Protein AF-A0A7Y0QH80-F1 (afdb_monomer)

Nearest PDB structures (foldseek):
  6nbx-assembly1_G  TM=8.031E-01  e=2.050E-04  Thermosynechococcus vestitus BP-1
  8e9g-assembly1_J  TM=7.500E-01  e=3.309E-04  Mycolicibacterium smegmatis MC2 155
  8qby-assembly1_J  TM=7.256E-01  e=3.490E-04  Paracoccus denitrificans PD1222
  7zme-assembly1_6  TM=7.855E-01  e=1.632E-03  Thermochaetoides thermophila DSM 1495
  7r46-assembly1_J  TM=6.684E-01  e=6.755E-02  Bos taurus

Organism: Cellulomonas fimi (NCBI:txid1708)

Secondary structure (DSSP, 8-state):
---HHHHHHHHHHHHHHHHHHHHHHH-S-HHHHHHHHHHHHHHHHHHHHHTT-HHHHHHHHHHHHHHHHHHHHHHHHH-S-TT--S-----S-HHHHHHHHHHHHHHHHHHHHHS-PPPPPSPPPS-HHHHHHHHHHTTTHHHHHHHHHHHHHHHHHHHHHHS---TT----SSS--SS-----SS----

InterPro domains:
  IPR001457 NADH:ubiquinone/plastoquinone oxidoreductase, chain 6 [PF00499] (21-161)
  IPR042106 NADH-ubiquinone/plastoquinone oxidoreductase chain 6, subunit NuoJ [G3DSA:1.20.120.1200] (7-164)

Mean predicted aligned error: 9.74 Å

pLDDT: mean 85.48, std 14.03, range [39.88, 98.31]

Solvent-accessible surface area (backbone atoms only — not comparable to full-atom values): 11057 Å² total; per-residue (Å²): 129,81,50,75,68,49,53,52,48,41,52,53,28,48,51,49,19,50,53,23,48,51,41,37,79,72,44,73,17,61,56,60,18,52,54,24,41,46,51,14,50,45,23,49,20,50,38,28,47,74,70,71,36,52,65,61,15,52,49,46,39,51,51,50,50,52,52,50,53,53,49,52,54,49,36,65,76,71,44,96,60,37,76,31,90,62,94,75,88,86,74,79,59,63,66,59,53,51,51,52,52,52,51,52,53,50,52,53,50,52,48,66,75,68,54,85,75,77,76,90,78,82,75,84,66,96,50,63,62,57,54,49,51,51,37,45,72,52,86,36,32,67,59,52,51,51,50,51,52,49,54,51,51,49,52,50,52,53,51,56,71,71,42,91,75,54,99,75,64,40,18,60,97,85,57,77,46,95,56,64,69,76,94,68,92,81,77,83,86,131

Sequence (190 aa):
MLTDGAVVAVVVLGVVAVIAGIAVFVVDSMARATFALLASFLAVAGVFLVLDLTYLAVVTALMMTIEMAIMVVFMIMFMMNPAGLMPMTMVHNARGSAAVGAAVFAVITVAVWTVDWPPRAGTPPEDSTRQLGEAIMGSDMLVMIVIGVGLFATMVAGTVLATHRGRYDRFGADLDASRPDDPVRGGMPR

Radius of gyration: 24.58 Å; Cα contacts (8 Å, |Δi|>4): 110; chains: 1; bounding box: 59×50×68 Å

Foldseek 3Di:
DQDPVLVVLLVVLQVLLVVLCVVLVVDLAQLSSLVSNLSNQLSVLSNCVSVVVPVCSVCSNVVSVVVSVVVNVCCVVPPPCRGNPDDDPPDDCPVVVVVVVVVVVVVVVVCVVPDDDDPDDDDDDPDPPVVVVCCCVPVCVVVVVVVVVVVVVVVVVVVVVPDPDDPPQQCPPVVPHPHRDDDDDDDDDD

Structure (mmCIF, N/CA/C/O backbone):
data_AF-A0A7Y0QH80-F1
#
_entry.id   AF-A0A7Y0QH80-F1
#
loop_
_atom_site.group_PDB
_atom_site.id
_atom_site.type_symbol
_atom_site.label_atom_id
_atom_site.label_alt_id
_atom_site.label_comp_id
_atom_site.label_asym_id
_atom_site.label_entity_id
_atom_site.label_seq_id
_atom_site.pdbx_PDB_ins_code
_atom_site.Cartn_x
_atom_site.Cartn_y
_atom_site.Cartn_z
_atom_site.occupancy
_atom_site.B_iso_or_equiv
_atom_site.auth_seq_id
_atom_site.auth_comp_id
_atom_site.auth_asym_id
_atom_site.auth_atom_id
_atom_site.pdbx_PDB_model_num
ATOM 1 N N . MET A 1 1 ? -10.366 4.554 24.569 1.00 56.12 1 MET A N 1
ATOM 2 C CA . MET A 1 1 ? -11.023 5.512 23.654 1.00 56.12 1 MET A CA 1
ATOM 3 C C . MET A 1 1 ? -9.923 6.378 23.071 1.00 56.12 1 MET A C 1
ATOM 5 O O . MET A 1 1 ? -9.101 6.842 23.852 1.00 56.12 1 MET A O 1
ATOM 9 N N . LEU A 1 2 ? -9.830 6.503 21.743 1.00 73.25 2 LEU A N 1
ATOM 10 C CA . LEU A 1 2 ? -8.868 7.422 21.121 1.00 73.25 2 LEU A CA 1
ATOM 11 C C . LEU A 1 2 ? -9.206 8.843 21.584 1.00 73.25 2 LEU A C 1
ATOM 13 O O . LEU A 1 2 ? -10.380 9.204 21.620 1.00 73.25 2 LEU A O 1
ATOM 17 N N . THR A 1 3 ? -8.202 9.618 21.982 1.00 88.75 3 THR A N 1
ATOM 18 C CA . THR A 1 3 ? -8.399 11.040 22.286 1.00 88.75 3 THR A CA 1
ATOM 19 C C . THR A 1 3 ? -8.745 11.793 21.000 1.00 88.75 3 THR A C 1
ATOM 21 O O . THR A 1 3 ? -8.358 11.365 19.912 1.00 88.75 3 THR A O 1
ATOM 24 N N . ASP A 1 4 ? -9.424 12.937 21.099 1.00 87.06 4 ASP A N 1
ATOM 25 C CA . ASP A 1 4 ? -9.759 13.754 19.920 1.00 87.06 4 ASP A CA 1
ATOM 26 C C . ASP A 1 4 ? -8.507 14.093 19.090 1.00 87.06 4 ASP A C 1
ATOM 28 O O . ASP A 1 4 ? -8.520 14.035 17.861 1.00 87.06 4 ASP A O 1
ATOM 32 N N . GLY A 1 5 ? -7.376 14.333 19.765 1.00 89.62 5 GLY A N 1
ATOM 33 C CA . GLY A 1 5 ? -6.078 14.526 19.116 1.00 89.62 5 GLY A CA 1
ATOM 34 C C . GLY A 1 5 ? -5.577 13.296 18.351 1.00 89.62 5 GLY A C 1
ATOM 35 O O . GLY A 1 5 ? -5.025 13.442 17.263 1.00 89.62 5 GLY A O 1
ATOM 36 N N . ALA A 1 6 ? -5.806 12.087 18.868 1.00 91.38 6 ALA A N 1
ATOM 37 C CA . ALA A 1 6 ? -5.445 10.848 18.185 1.00 91.38 6 ALA A CA 1
ATOM 38 C C . ALA A 1 6 ? -6.304 10.620 16.931 1.00 91.38 6 ALA A C 1
ATOM 40 O O . ALA A 1 6 ? -5.780 10.226 15.893 1.00 91.38 6 ALA A O 1
ATOM 41 N N . VAL A 1 7 ? -7.602 10.938 16.985 1.00 93.81 7 VAL A N 1
ATOM 42 C CA . VAL A 1 7 ? -8.486 10.866 15.808 1.00 93.81 7 VAL A CA 1
ATOM 43 C C . VAL A 1 7 ? -8.012 11.827 14.719 1.00 93.81 7 VAL A C 1
ATOM 45 O O . VAL A 1 7 ? -7.858 11.422 13.567 1.00 93.81 7 VAL A O 1
ATOM 48 N N . VAL A 1 8 ? -7.713 13.077 15.081 1.00 95.12 8 VAL A N 1
ATOM 49 C CA . VAL A 1 8 ? -7.180 14.071 14.137 1.00 95.12 8 VAL A CA 1
ATOM 50 C C . VAL A 1 8 ? -5.856 13.599 13.536 1.00 95.12 8 VAL A C 1
ATOM 52 O O . VAL A 1 8 ? -5.682 13.680 12.321 1.00 95.12 8 VAL A O 1
ATOM 55 N N . ALA A 1 9 ? -4.948 13.050 14.348 1.00 95.00 9 ALA A N 1
ATOM 56 C CA . ALA A 1 9 ? -3.676 12.519 13.865 1.00 95.00 9 ALA A CA 1
ATOM 57 C C . ALA A 1 9 ? -3.871 11.385 12.845 1.00 95.00 9 ALA A C 1
ATOM 59 O O . ALA A 1 9 ? -3.248 11.417 11.785 1.00 95.00 9 ALA A O 1
ATOM 60 N N . VAL A 1 10 ? -4.766 10.425 13.113 1.00 96.25 10 VAL A N 1
ATOM 61 C CA . VAL A 1 10 ? -5.078 9.330 12.175 1.00 96.25 10 VAL A CA 1
ATOM 62 C C . VAL A 1 10 ? -5.640 9.870 10.865 1.00 96.25 10 VAL A C 1
ATOM 64 O O . VAL A 1 10 ? -5.207 9.439 9.799 1.00 96.25 10 VAL A O 1
ATOM 67 N N . VAL A 1 11 ? -6.570 10.826 10.920 1.00 96.12 11 VAL A N 1
ATOM 68 C CA . VAL A 1 11 ? -7.160 11.422 9.712 1.00 96.12 11 VAL A CA 1
ATOM 69 C C . VAL A 1 11 ? -6.096 12.146 8.891 1.00 96.12 11 VAL A C 1
ATOM 71 O O . VAL A 1 11 ? -6.000 11.923 7.687 1.00 96.12 11 VAL A O 1
ATOM 74 N N . VAL A 1 12 ? -5.263 12.975 9.526 1.00 97.75 12 VAL A N 1
ATOM 75 C CA . VAL A 1 12 ? -4.201 13.722 8.839 1.00 97.75 12 VAL A CA 1
ATOM 76 C C . VAL A 1 12 ? -3.184 12.772 8.212 1.00 97.75 12 VAL A C 1
ATOM 78 O O . VAL A 1 12 ? -2.891 12.895 7.025 1.00 97.75 12 VAL A O 1
ATOM 81 N N . LEU A 1 13 ? -2.679 11.798 8.971 1.00 97.88 13 LEU A N 1
ATOM 82 C CA . LEU A 1 13 ? -1.723 10.812 8.466 1.00 97.88 13 LEU A CA 1
ATOM 83 C C . LEU A 1 13 ? -2.333 9.952 7.354 1.00 97.88 13 LEU A C 1
ATOM 85 O O . LEU A 1 13 ? -1.671 9.699 6.353 1.00 97.88 13 LEU A O 1
ATOM 89 N N . GLY A 1 14 ? -3.603 9.565 7.477 1.00 97.44 14 GLY A N 1
ATOM 90 C CA . GLY A 1 14 ? -4.332 8.842 6.437 1.00 97.44 14 GLY A CA 1
ATOM 91 C C . GLY A 1 14 ? -4.459 9.648 5.144 1.00 97.44 14 GLY A C 1
ATOM 92 O O . GLY A 1 14 ? -4.171 9.135 4.065 1.00 97.44 14 GLY A O 1
ATOM 93 N N . VAL A 1 15 ? -4.811 10.933 5.238 1.00 98.00 15 VAL A N 1
ATOM 94 C CA . VAL A 1 15 ? -4.866 11.838 4.078 1.00 98.00 15 VAL A CA 1
ATOM 95 C C . VAL A 1 15 ? -3.486 11.986 3.436 1.00 98.00 15 VAL A C 1
ATOM 97 O O . VAL A 1 15 ? -3.372 11.878 2.215 1.00 98.00 15 VAL A O 1
ATOM 100 N N . VAL A 1 16 ? -2.429 12.166 4.233 1.00 98.31 16 VAL A N 1
ATOM 101 C CA . VAL A 1 16 ? -1.045 12.219 3.734 1.00 98.31 16 VAL A CA 1
ATOM 102 C C . VAL A 1 16 ? -0.676 10.921 3.017 1.00 98.31 16 VAL A C 1
ATOM 104 O O . VAL A 1 16 ? -0.143 10.979 1.909 1.00 98.31 16 VAL A O 1
ATOM 107 N N . ALA A 1 17 ? -1.004 9.762 3.593 1.00 98.06 17 ALA A N 1
ATOM 108 C CA . ALA A 1 17 ? -0.723 8.462 2.995 1.00 98.06 17 ALA A CA 1
ATOM 109 C C . ALA A 1 17 ? -1.399 8.301 1.626 1.00 98.06 17 ALA A C 1
ATOM 111 O O . ALA A 1 17 ? -0.753 7.861 0.672 1.00 98.06 17 ALA A O 1
ATOM 112 N N . VAL A 1 18 ? -2.668 8.704 1.510 1.00 97.19 18 VAL A N 1
ATOM 113 C CA . VAL A 1 18 ? -3.433 8.651 0.255 1.00 97.19 18 VAL A CA 1
ATOM 114 C C . VAL A 1 18 ? -2.861 9.609 -0.786 1.00 97.19 18 VAL A C 1
ATOM 116 O O . VAL A 1 18 ? -2.631 9.197 -1.920 1.00 97.19 18 VAL A O 1
ATOM 119 N N . ILE A 1 19 ? -2.586 10.866 -0.423 1.00 97.69 19 ILE A N 1
ATOM 120 C CA . ILE A 1 19 ? -2.015 11.856 -1.352 1.00 97.69 19 ILE A CA 1
ATOM 121 C C . ILE A 1 19 ? -0.653 11.383 -1.868 1.00 97.69 19 ILE A C 1
ATOM 123 O O . ILE A 1 19 ? -0.396 11.428 -3.071 1.00 97.69 19 ILE A O 1
ATOM 127 N N . ALA A 1 20 ? 0.202 10.891 -0.972 1.00 96.94 20 ALA A N 1
ATOM 128 C CA . ALA A 1 20 ? 1.515 10.371 -1.324 1.00 96.94 20 ALA A CA 1
ATOM 129 C C . ALA A 1 20 ? 1.411 9.123 -2.221 1.00 96.94 20 ALA A C 1
ATOM 131 O O . ALA A 1 20 ? 2.143 9.013 -3.201 1.00 96.94 20 ALA A O 1
ATOM 132 N N . GLY A 1 21 ? 0.446 8.234 -1.960 1.00 95.19 21 GLY A N 1
ATOM 133 C CA . GLY A 1 21 ? 0.147 7.085 -2.819 1.00 95.19 21 GLY A CA 1
ATOM 134 C C . GLY A 1 21 ? -0.352 7.485 -4.212 1.00 95.19 21 GLY A C 1
ATOM 135 O O . GLY A 1 21 ? 0.090 6.921 -5.208 1.00 95.19 21 GLY A O 1
ATOM 136 N N . ILE A 1 22 ? -1.214 8.502 -4.313 1.00 94.75 22 ILE A N 1
ATOM 137 C CA . ILE A 1 22 ? -1.669 9.048 -5.603 1.00 94.75 22 ILE A CA 1
ATOM 138 C C . ILE A 1 22 ? -0.492 9.656 -6.374 1.00 94.75 22 ILE A C 1
ATOM 140 O O . ILE A 1 22 ? -0.385 9.457 -7.584 1.00 94.75 22 ILE A O 1
ATOM 144 N N . ALA A 1 23 ? 0.417 10.356 -5.690 1.00 93.69 23 ALA A N 1
ATOM 145 C CA . ALA A 1 23 ? 1.574 10.985 -6.321 1.00 93.69 23 ALA A CA 1
ATOM 146 C C . ALA A 1 23 ? 2.475 9.979 -7.064 1.00 93.69 23 ALA A C 1
ATOM 148 O O . ALA A 1 23 ? 3.049 10.338 -8.091 1.00 93.69 23 ALA A O 1
ATOM 149 N N . VAL A 1 24 ? 2.533 8.713 -6.630 1.00 91.75 24 VAL A N 1
ATOM 150 C CA . VAL A 1 24 ? 3.254 7.630 -7.332 1.00 91.75 24 V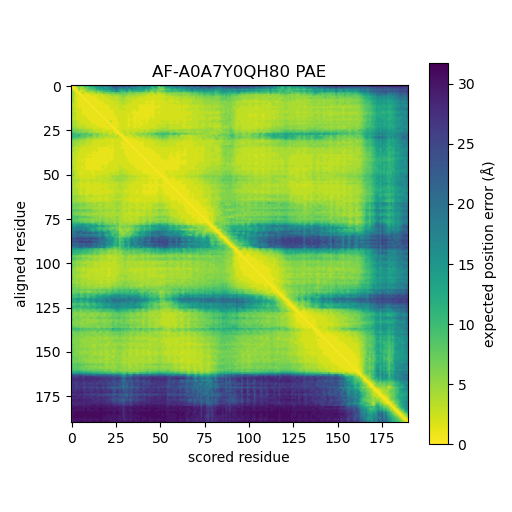AL A CA 1
ATOM 151 C C . VAL A 1 24 ? 2.785 7.476 -8.784 1.00 91.75 24 VAL A C 1
ATOM 153 O O . VAL A 1 24 ? 3.600 7.220 -9.664 1.00 91.75 24 VAL A O 1
ATOM 156 N N . PHE A 1 25 ? 1.491 7.671 -9.052 1.00 88.62 25 PHE A N 1
ATOM 157 C CA . PHE A 1 25 ? 0.907 7.531 -10.391 1.00 88.62 25 PHE A CA 1
ATOM 158 C C . PHE A 1 25 ? 0.980 8.805 -11.237 1.00 88.62 25 PHE A C 1
ATOM 160 O O . PHE A 1 25 ? 0.760 8.750 -12.444 1.00 88.62 25 PHE A O 1
ATOM 167 N N . VAL A 1 26 ? 1.238 9.952 -10.609 1.00 88.12 26 VAL A N 1
ATOM 168 C CA . VAL A 1 26 ? 1.259 11.261 -11.278 1.00 88.12 26 VAL A CA 1
ATOM 169 C C . VAL A 1 26 ? 2.679 11.660 -11.670 1.00 88.12 26 VAL A C 1
ATOM 171 O O . VAL A 1 26 ? 2.872 12.416 -12.617 1.00 88.12 26 VAL A O 1
ATOM 174 N N . VAL A 1 27 ? 3.685 11.194 -10.931 1.00 87.12 27 VAL A N 1
ATOM 175 C CA . VAL A 1 27 ? 5.056 11.664 -11.102 1.00 87.12 27 VAL A CA 1
ATOM 176 C C . VAL A 1 27 ? 5.814 10.853 -12.154 1.00 87.12 27 VAL A C 1
ATOM 178 O O . VAL A 1 27 ? 6.034 9.660 -11.997 1.00 87.12 27 VAL A O 1
ATOM 181 N N . ASP A 1 28 ? 6.358 11.543 -13.159 1.00 80.75 28 ASP A N 1
ATOM 182 C CA . ASP A 1 28 ? 7.104 10.930 -14.275 1.00 80.75 28 ASP A CA 1
ATOM 183 C C . ASP A 1 28 ? 8.505 10.385 -13.916 1.00 80.75 28 ASP A C 1
ATOM 185 O O . ASP A 1 28 ? 9.211 9.845 -14.765 1.00 80.75 28 ASP A O 1
ATOM 189 N N . SER A 1 29 ? 8.957 10.544 -12.668 1.00 83.69 29 SER A N 1
ATOM 190 C CA . SER A 1 29 ? 10.264 10.043 -12.215 1.00 83.69 29 SER A CA 1
ATOM 191 C C . SER A 1 29 ? 10.080 8.874 -11.269 1.00 83.69 29 SER A C 1
ATOM 193 O O . SER A 1 29 ? 9.476 9.036 -10.209 1.00 83.69 29 SER A O 1
ATOM 195 N N . MET A 1 30 ? 10.720 7.752 -11.598 1.00 84.38 30 MET A N 1
ATOM 196 C CA . MET A 1 30 ? 10.775 6.579 -10.725 1.00 84.38 30 MET A CA 1
ATOM 197 C C . MET A 1 30 ? 11.345 6.933 -9.348 1.00 84.38 30 MET A C 1
ATOM 199 O O . MET A 1 30 ? 10.788 6.519 -8.343 1.00 84.38 30 MET A O 1
ATOM 203 N N . ALA A 1 31 ? 12.369 7.792 -9.275 1.00 84.25 31 ALA A N 1
ATOM 204 C CA . ALA A 1 31 ? 12.940 8.223 -7.998 1.00 84.25 31 ALA A CA 1
ATOM 205 C C . ALA A 1 31 ? 11.925 8.942 -7.107 1.00 84.25 31 ALA A C 1
ATOM 207 O O . ALA A 1 31 ? 11.757 8.616 -5.933 1.00 84.25 31 ALA A O 1
ATOM 208 N N . ARG A 1 32 ? 11.231 9.930 -7.676 1.00 88.44 32 ARG A N 1
ATOM 209 C CA . ARG A 1 32 ? 10.220 10.698 -6.946 1.00 88.44 32 ARG A CA 1
ATOM 210 C C . ARG A 1 32 ? 9.016 9.826 -6.584 1.00 88.44 32 ARG A C 1
ATOM 212 O O . ARG A 1 32 ? 8.480 9.995 -5.496 1.00 88.44 32 ARG A O 1
ATOM 219 N N . ALA A 1 33 ? 8.635 8.885 -7.447 1.00 89.81 33 ALA A N 1
ATOM 220 C CA . ALA A 1 33 ? 7.594 7.904 -7.160 1.00 89.81 33 ALA A CA 1
ATOM 221 C C . ALA A 1 33 ? 7.979 7.015 -5.963 1.00 89.81 33 ALA A C 1
ATOM 223 O O . ALA A 1 33 ? 7.178 6.850 -5.047 1.00 89.81 33 ALA A O 1
ATOM 224 N N . THR A 1 34 ? 9.226 6.540 -5.899 1.00 89.81 34 THR A N 1
ATOM 225 C CA . THR A 1 34 ? 9.752 5.773 -4.758 1.00 89.81 34 THR A CA 1
ATOM 226 C C . THR A 1 34 ? 9.705 6.574 -3.454 1.00 89.81 34 THR A C 1
ATOM 228 O O . THR A 1 34 ? 9.230 6.068 -2.440 1.00 89.81 34 THR A O 1
ATOM 231 N N . PHE A 1 35 ? 10.130 7.843 -3.460 1.00 91.19 35 PHE A N 1
ATOM 232 C CA . PHE A 1 35 ? 10.058 8.691 -2.261 1.00 91.19 35 PHE A CA 1
ATOM 233 C C . PHE A 1 35 ? 8.623 9.045 -1.854 1.00 91.19 35 PHE A C 1
ATOM 235 O O . PHE A 1 35 ? 8.329 9.105 -0.661 1.00 91.19 35 PHE A O 1
ATOM 242 N N . ALA A 1 36 ? 7.720 9.245 -2.818 1.00 94.75 36 ALA A N 1
ATOM 243 C CA . ALA A 1 36 ? 6.299 9.436 -2.541 1.00 94.75 36 ALA A CA 1
ATOM 244 C C . ALA A 1 36 ? 5.695 8.183 -1.890 1.00 94.75 36 ALA A C 1
ATOM 246 O O . ALA A 1 36 ? 4.986 8.281 -0.890 1.00 94.75 36 ALA A O 1
ATOM 247 N N . LEU A 1 37 ? 6.043 6.997 -2.388 1.00 94.75 37 LEU A N 1
ATOM 248 C CA . LEU A 1 37 ? 5.605 5.738 -1.795 1.00 94.75 37 LEU A CA 1
ATOM 249 C C . LEU A 1 37 ? 6.186 5.530 -0.386 1.00 94.75 37 LEU A C 1
ATOM 251 O O . LEU A 1 37 ? 5.454 5.149 0.525 1.00 94.75 37 LEU A O 1
ATOM 255 N N . LEU A 1 38 ? 7.463 5.864 -0.167 1.00 95.88 38 LEU A N 1
ATOM 256 C CA . LEU A 1 38 ? 8.074 5.845 1.165 1.00 95.88 38 LEU A CA 1
ATOM 257 C C . LEU A 1 38 ? 7.338 6.777 2.137 1.00 95.88 38 LEU A C 1
ATOM 259 O O . LEU A 1 38 ? 7.042 6.378 3.260 1.00 95.88 38 LEU A O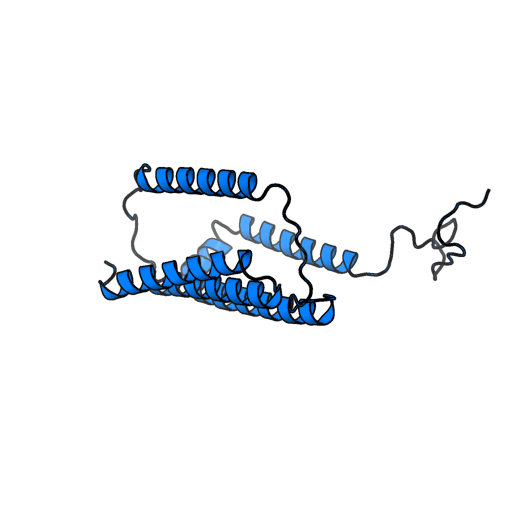 1
ATOM 263 N N . ALA A 1 39 ? 6.998 7.996 1.709 1.00 96.94 39 ALA A N 1
ATOM 264 C CA . ALA A 1 39 ? 6.218 8.925 2.523 1.00 96.94 39 ALA A CA 1
ATOM 265 C C . ALA A 1 39 ? 4.835 8.352 2.876 1.00 96.94 39 ALA A C 1
ATOM 267 O O . ALA A 1 39 ? 4.388 8.502 4.013 1.00 96.94 39 ALA A O 1
ATOM 268 N N . SER A 1 40 ? 4.189 7.644 1.941 1.00 97.56 40 SER A N 1
ATOM 269 C CA . SER A 1 40 ? 2.929 6.940 2.198 1.00 97.56 40 SER A CA 1
ATOM 270 C C . SER A 1 40 ? 3.090 5.867 3.279 1.00 97.56 40 SER A C 1
ATOM 272 O O . SER A 1 40 ? 2.350 5.869 4.264 1.00 97.56 40 SER A O 1
ATOM 274 N N . PHE A 1 41 ? 4.109 5.010 3.171 1.00 97.12 41 PHE A N 1
ATOM 275 C CA . PHE A 1 41 ? 4.367 3.972 4.171 1.00 97.12 41 PHE A CA 1
ATOM 276 C C . PHE A 1 41 ? 4.759 4.527 5.540 1.00 97.12 41 PHE A C 1
ATOM 278 O O . PHE A 1 41 ? 4.314 3.996 6.555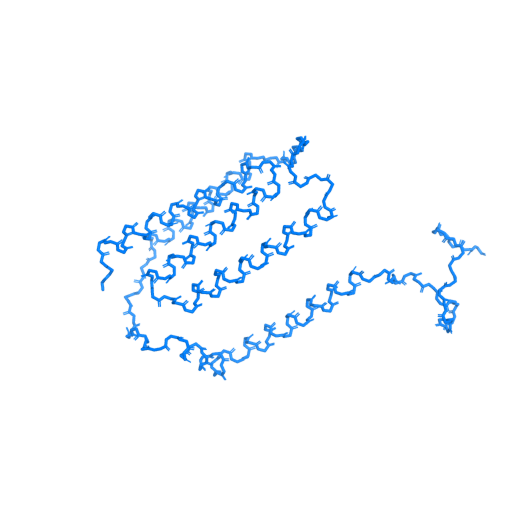 1.00 97.12 41 PHE A O 1
ATOM 285 N N . LEU A 1 42 ? 5.531 5.615 5.598 1.00 98.00 42 LEU A N 1
ATOM 286 C CA . LEU A 1 42 ? 5.856 6.274 6.865 1.00 98.00 42 LEU A CA 1
ATOM 287 C C . LEU A 1 42 ? 4.625 6.915 7.513 1.00 98.00 42 LEU A C 1
ATOM 289 O O . LEU A 1 42 ? 4.477 6.849 8.732 1.00 98.00 42 LEU A O 1
ATOM 293 N N . ALA A 1 43 ? 3.709 7.477 6.722 1.00 98.06 43 ALA A N 1
ATOM 294 C CA . ALA A 1 43 ? 2.440 7.975 7.240 1.00 98.06 43 ALA A CA 1
ATOM 295 C C . ALA A 1 43 ? 1.579 6.834 7.816 1.00 98.06 43 ALA A C 1
ATOM 297 O O . ALA A 1 43 ? 1.039 6.973 8.913 1.00 98.06 43 ALA A O 1
ATOM 298 N N . VAL A 1 44 ? 1.525 5.676 7.145 1.00 98.00 44 VAL A N 1
ATOM 299 C CA . VAL A 1 44 ? 0.857 4.463 7.658 1.00 98.00 44 VAL A CA 1
ATOM 300 C C . VAL A 1 44 ? 1.529 3.940 8.933 1.00 98.00 44 VAL A C 1
ATOM 302 O O . VAL A 1 44 ? 0.837 3.608 9.893 1.00 98.00 44 VAL A O 1
ATOM 305 N N . ALA A 1 45 ? 2.862 3.928 9.002 1.00 97.69 45 ALA A N 1
ATOM 306 C CA . ALA A 1 45 ? 3.583 3.582 10.227 1.00 97.69 45 ALA A CA 1
ATOM 307 C C . ALA A 1 45 ? 3.238 4.543 11.381 1.00 97.69 45 ALA A C 1
ATOM 309 O O . ALA A 1 45 ? 3.058 4.110 12.518 1.00 97.69 45 ALA A O 1
ATOM 310 N N . GLY A 1 46 ? 3.060 5.835 11.088 1.00 97.25 46 GLY A N 1
ATOM 311 C CA . GLY A 1 46 ? 2.537 6.810 12.045 1.00 97.25 46 GLY A CA 1
ATOM 312 C C . GLY A 1 46 ? 1.126 6.464 12.531 1.00 97.25 46 GLY A C 1
ATOM 313 O O . GLY A 1 46 ? 0.866 6.526 13.730 1.00 97.25 46 GLY A O 1
ATOM 314 N N . VAL A 1 47 ? 0.228 6.036 11.636 1.00 97.00 47 VAL A N 1
ATOM 315 C CA . VAL A 1 47 ? -1.113 5.554 12.019 1.00 97.00 47 VAL A CA 1
ATOM 316 C C . VAL A 1 47 ? -1.005 4.355 12.963 1.00 97.00 47 VAL A C 1
ATOM 318 O O . VAL A 1 47 ? -1.700 4.321 13.975 1.00 97.00 47 VAL A O 1
ATOM 321 N N . PHE A 1 48 ? -0.102 3.407 12.698 1.00 95.00 48 PHE A N 1
ATOM 322 C CA . PHE A 1 48 ? 0.135 2.270 13.593 1.00 95.00 48 PHE A CA 1
ATOM 323 C C . PHE A 1 48 ? 0.596 2.697 14.991 1.00 95.00 48 PHE A C 1
ATOM 325 O O . PHE A 1 48 ? 0.116 2.124 15.965 1.00 95.00 48 PHE A O 1
ATOM 332 N N . LEU A 1 49 ? 1.440 3.728 15.121 1.00 93.69 49 LEU A N 1
ATOM 333 C CA . LEU A 1 49 ? 1.809 4.271 16.438 1.00 93.69 49 LEU A CA 1
ATOM 334 C C . LEU A 1 49 ? 0.600 4.838 17.183 1.00 93.69 49 LEU A C 1
ATOM 336 O O . LEU A 1 49 ? 0.437 4.579 18.371 1.00 93.69 49 LEU A O 1
ATOM 340 N N . VAL A 1 50 ? -0.271 5.580 16.494 1.00 94.25 50 VAL A N 1
ATOM 341 C CA . VAL A 1 50 ? -1.480 6.145 17.119 1.00 94.25 50 VAL A CA 1
ATOM 342 C C . VAL A 1 50 ? -2.460 5.045 17.550 1.00 94.25 50 VAL A C 1
ATOM 344 O O . VAL A 1 50 ? -3.198 5.218 18.519 1.00 94.25 50 VAL A O 1
ATOM 347 N N . LEU A 1 51 ? -2.447 3.901 16.862 1.00 91.00 51 LEU A N 1
ATOM 348 C CA . LEU A 1 51 ? -3.240 2.715 17.195 1.00 91.00 51 LEU A CA 1
ATOM 349 C C . LEU A 1 51 ? -2.570 1.780 18.220 1.00 91.00 51 LEU A C 1
ATOM 351 O O . LEU A 1 51 ? -3.093 0.692 18.458 1.00 91.00 51 LEU A O 1
ATOM 355 N N . ASP A 1 52 ? -1.455 2.196 18.829 1.00 89.06 52 ASP A N 1
ATOM 356 C CA . ASP A 1 52 ? -0.691 1.430 19.827 1.00 89.06 52 ASP A CA 1
ATOM 357 C C . ASP A 1 52 ? -0.082 0.118 19.282 1.00 89.06 52 ASP A C 1
ATOM 359 O O . ASP A 1 52 ? 0.186 -0.849 19.995 1.00 89.06 52 ASP A O 1
ATOM 363 N N . LEU A 1 53 ? 0.172 0.077 17.971 1.00 90.75 53 LEU A N 1
ATOM 364 C CA . LEU A 1 53 ? 0.807 -1.037 17.263 1.00 90.75 53 LEU A CA 1
ATOM 365 C C . LEU A 1 53 ? 2.313 -0.782 17.099 1.00 90.75 53 LEU A C 1
ATOM 367 O O . LEU A 1 53 ? 2.849 -0.819 15.991 1.00 90.75 53 LEU A O 1
ATOM 371 N N . THR A 1 54 ? 3.005 -0.510 18.208 1.00 90.31 54 THR A N 1
ATOM 372 C CA . THR A 1 54 ? 4.393 -0.010 18.221 1.00 90.31 54 THR A CA 1
ATOM 373 C C . THR A 1 54 ? 5.376 -0.899 17.462 1.00 90.31 54 THR A C 1
ATOM 375 O O . THR A 1 54 ? 6.140 -0.401 16.636 1.00 90.31 54 THR A O 1
ATOM 378 N N . TYR A 1 55 ? 5.337 -2.218 17.677 1.00 90.38 55 TYR A N 1
ATOM 379 C CA . TYR A 1 55 ? 6.212 -3.145 16.953 1.00 90.38 55 TYR A CA 1
ATOM 380 C C . TYR A 1 55 ? 5.985 -3.064 15.437 1.00 90.38 55 TYR A C 1
ATOM 382 O O . TYR A 1 55 ? 6.934 -2.899 14.670 1.00 90.38 55 TYR A O 1
ATOM 390 N N . LEU A 1 56 ? 4.719 -3.117 15.008 1.00 91.94 56 LEU A N 1
ATOM 391 C CA . LEU A 1 56 ? 4.357 -3.074 13.595 1.00 91.94 56 LEU A CA 1
ATOM 392 C C . LEU A 1 56 ? 4.746 -1.736 12.963 1.00 91.94 56 LEU A C 1
ATOM 394 O O . LEU A 1 56 ? 5.256 -1.717 11.847 1.00 91.94 56 LEU A O 1
ATOM 398 N N . ALA A 1 57 ? 4.560 -0.629 13.681 1.00 94.88 57 ALA A N 1
ATOM 399 C CA . ALA A 1 57 ? 4.975 0.691 13.234 1.00 94.88 57 ALA A CA 1
ATOM 400 C C . ALA A 1 57 ? 6.486 0.768 12.989 1.00 94.88 57 ALA A C 1
ATOM 402 O O . ALA A 1 57 ? 6.913 1.194 11.917 1.00 94.88 57 ALA A O 1
ATOM 403 N N . VAL A 1 58 ? 7.292 0.325 13.960 1.00 94.94 58 VAL A N 1
ATOM 404 C CA . VAL A 1 58 ? 8.758 0.363 13.867 1.00 94.94 58 VAL A CA 1
ATOM 405 C C . VAL A 1 58 ? 9.250 -0.536 12.742 1.00 94.94 58 VAL A C 1
ATOM 407 O O . VAL A 1 58 ? 10.048 -0.092 11.922 1.00 94.94 58 VAL A O 1
ATOM 410 N N . VAL A 1 59 ? 8.753 -1.773 12.660 1.00 94.19 59 VAL A N 1
ATOM 411 C CA . VAL A 1 59 ? 9.141 -2.714 11.602 1.00 94.19 59 VAL A CA 1
ATOM 412 C C . VAL A 1 59 ? 8.740 -2.188 10.228 1.00 94.19 59 VAL A C 1
ATOM 414 O O . VAL A 1 59 ? 9.566 -2.204 9.320 1.00 94.19 59 VAL A O 1
ATOM 417 N N . THR A 1 60 ? 7.525 -1.652 10.081 1.00 95.44 60 THR A N 1
ATOM 418 C CA . THR A 1 60 ? 7.064 -1.053 8.819 1.00 95.44 60 THR A CA 1
ATOM 419 C C . THR A 1 60 ? 7.955 0.118 8.421 1.00 95.44 60 THR A C 1
ATOM 421 O O . THR A 1 60 ? 8.448 0.155 7.299 1.00 95.44 60 THR A O 1
ATOM 424 N N . ALA A 1 61 ? 8.226 1.054 9.334 1.00 96.94 61 ALA A N 1
ATOM 425 C CA . ALA A 1 61 ? 9.076 2.202 9.040 1.00 96.94 61 ALA A CA 1
ATOM 426 C C . ALA A 1 61 ? 10.506 1.775 8.679 1.00 96.94 61 ALA A C 1
ATOM 428 O O . ALA A 1 61 ? 11.059 2.254 7.690 1.00 96.94 61 ALA A O 1
ATOM 429 N N . LEU A 1 62 ? 11.097 0.858 9.448 1.00 96.38 62 LEU A N 1
ATOM 430 C CA . LEU A 1 62 ? 12.472 0.406 9.259 1.00 96.38 62 LEU A CA 1
ATOM 431 C C . LEU A 1 62 ? 12.635 -0.382 7.957 1.00 96.38 62 LEU A C 1
ATOM 433 O O . LEU A 1 62 ? 13.497 -0.037 7.149 1.00 96.38 62 LEU A O 1
ATOM 437 N N . MET A 1 63 ? 11.802 -1.401 7.729 1.00 95.44 63 MET A N 1
ATOM 438 C CA . MET A 1 63 ? 11.892 -2.244 6.535 1.00 95.44 63 MET A CA 1
ATOM 439 C C . MET A 1 63 ? 11.627 -1.435 5.268 1.00 95.44 63 MET A C 1
ATOM 441 O O . MET A 1 63 ? 12.455 -1.467 4.363 1.00 95.44 63 MET A O 1
ATOM 445 N N . MET A 1 64 ? 10.551 -0.642 5.236 1.00 95.06 64 MET A N 1
ATOM 446 C CA . MET A 1 64 ? 10.207 0.156 4.055 1.00 95.06 64 MET A CA 1
ATOM 447 C C . MET A 1 64 ? 11.270 1.219 3.767 1.00 95.06 64 MET A C 1
ATOM 449 O O . MET A 1 64 ? 11.612 1.448 2.611 1.00 95.06 64 MET A O 1
ATOM 453 N N . THR A 1 65 ? 11.852 1.847 4.795 1.00 95.50 65 THR A N 1
ATOM 454 C CA . THR A 1 65 ? 12.928 2.829 4.583 1.00 95.50 65 THR A CA 1
ATOM 455 C C . THR A 1 65 ? 14.175 2.174 3.999 1.00 95.50 65 THR A C 1
ATOM 457 O O . THR A 1 65 ? 14.739 2.695 3.038 1.00 95.50 65 THR A O 1
ATOM 460 N N . ILE A 1 66 ? 14.604 1.034 4.549 1.00 94.50 66 ILE A N 1
ATOM 461 C CA . ILE A 1 66 ? 15.802 0.329 4.076 1.00 94.50 66 ILE A CA 1
ATOM 462 C C . ILE A 1 66 ? 15.583 -0.223 2.665 1.00 94.50 66 ILE A C 1
ATOM 464 O O . ILE A 1 66 ? 16.437 -0.026 1.803 1.00 94.50 66 ILE A O 1
ATOM 468 N N . GLU A 1 67 ? 14.443 -0.865 2.408 1.00 92.00 67 GLU A N 1
ATOM 469 C CA . GLU A 1 67 ? 14.093 -1.404 1.091 1.00 92.00 67 GLU A CA 1
ATOM 470 C C . GLU A 1 67 ? 14.108 -0.303 0.029 1.00 92.00 67 GLU A C 1
ATOM 472 O O . GLU A 1 67 ? 14.798 -0.419 -0.985 1.00 92.00 67 GLU A O 1
ATOM 477 N N . MET A 1 68 ? 13.423 0.811 0.294 1.00 92.50 68 MET A N 1
ATOM 478 C CA . MET A 1 68 ? 13.372 1.934 -0.636 1.00 92.50 68 MET A CA 1
ATOM 479 C C . MET A 1 68 ? 14.746 2.576 -0.832 1.00 92.50 68 MET A C 1
ATOM 481 O O . MET A 1 68 ? 15.095 2.918 -1.961 1.00 92.50 68 MET A O 1
ATOM 485 N N . ALA A 1 69 ? 15.557 2.709 0.222 1.00 88.31 69 ALA A N 1
ATOM 486 C CA . ALA A 1 69 ? 16.916 3.236 0.108 1.00 88.31 69 ALA A CA 1
ATOM 487 C C . ALA A 1 69 ? 17.786 2.359 -0.803 1.00 88.31 69 ALA A C 1
ATOM 489 O O . ALA A 1 69 ? 18.461 2.873 -1.697 1.00 88.31 69 ALA A O 1
ATOM 490 N N . ILE A 1 70 ? 17.723 1.036 -0.626 1.00 90.62 70 ILE A N 1
ATOM 491 C CA . ILE A 1 70 ? 18.426 0.070 -1.477 1.00 90.62 70 ILE A CA 1
ATOM 492 C C . ILE A 1 70 ? 17.931 0.183 -2.925 1.00 90.62 70 ILE A C 1
ATOM 494 O O . ILE A 1 70 ? 18.742 0.292 -3.848 1.00 90.62 70 ILE A O 1
ATOM 498 N N . MET A 1 71 ? 16.614 0.231 -3.136 1.00 88.06 71 MET A N 1
ATOM 499 C CA . MET A 1 71 ? 16.025 0.371 -4.469 1.00 88.06 71 MET A CA 1
ATOM 500 C C . MET A 1 71 ? 16.442 1.668 -5.163 1.00 88.06 71 MET A C 1
ATOM 502 O O . MET A 1 71 ? 16.745 1.638 -6.352 1.00 88.06 71 MET A O 1
ATOM 506 N N . VAL A 1 72 ? 16.529 2.793 -4.447 1.00 85.50 72 VAL A N 1
ATOM 507 C CA . VAL A 1 72 ? 17.018 4.065 -5.005 1.00 85.50 72 VAL A CA 1
ATOM 508 C C . VAL A 1 72 ? 18.467 3.941 -5.478 1.00 85.50 72 VAL A C 1
ATOM 510 O O . VAL A 1 72 ? 18.782 4.408 -6.572 1.00 85.50 72 VAL A O 1
ATOM 513 N N . VAL A 1 73 ? 19.340 3.285 -4.707 1.00 88.12 73 VAL A N 1
ATOM 514 C CA . VAL A 1 73 ? 20.740 3.060 -5.110 1.00 88.12 73 VAL A CA 1
ATOM 515 C C . VAL A 1 73 ? 20.805 2.238 -6.398 1.00 88.12 73 VAL A C 1
ATOM 517 O O . VAL A 1 73 ? 21.468 2.642 -7.354 1.00 88.12 73 VAL A O 1
ATOM 520 N N . PHE A 1 74 ? 20.073 1.123 -6.465 1.00 86.50 74 PHE A N 1
ATOM 521 C CA . PHE A 1 74 ? 20.031 0.283 -7.665 1.00 86.50 74 PHE A CA 1
ATOM 522 C C . PHE A 1 74 ? 19.419 0.995 -8.868 1.00 86.50 74 PHE A C 1
ATOM 524 O O . PHE A 1 74 ? 19.907 0.856 -9.985 1.00 86.50 74 PHE A O 1
ATOM 531 N N . MET A 1 75 ? 18.380 1.790 -8.646 1.00 86.81 75 MET A N 1
ATOM 532 C CA . MET A 1 75 ? 17.734 2.591 -9.674 1.00 86.81 75 MET A CA 1
ATOM 533 C C . MET A 1 75 ? 18.707 3.621 -10.262 1.00 86.81 75 MET A C 1
ATOM 535 O O . MET A 1 75 ? 18.785 3.746 -11.479 1.00 86.81 75 MET A O 1
ATOM 539 N N . ILE A 1 76 ? 19.498 4.311 -9.433 1.00 83.56 76 ILE A N 1
ATOM 540 C CA . ILE A 1 76 ? 20.540 5.239 -9.906 1.00 83.56 76 ILE A CA 1
ATOM 541 C C . ILE A 1 76 ? 21.640 4.491 -10.671 1.00 83.56 76 ILE A C 1
ATOM 543 O O . ILE A 1 76 ? 22.115 4.988 -11.688 1.00 83.56 76 ILE A O 1
ATOM 547 N N . MET A 1 77 ? 22.040 3.307 -10.200 1.00 86.56 77 MET A N 1
ATOM 548 C CA . MET A 1 77 ? 23.122 2.529 -10.810 1.00 86.56 77 MET A CA 1
ATOM 549 C C . MET A 1 77 ? 22.728 1.877 -12.146 1.00 86.56 77 MET A C 1
ATOM 551 O O . MET A 1 77 ? 23.554 1.819 -13.053 1.00 86.56 77 MET A O 1
ATOM 555 N N . PHE A 1 78 ? 21.498 1.370 -12.274 1.00 83.31 78 PHE A N 1
ATOM 556 C CA . PHE A 1 78 ? 21.099 0.509 -13.395 1.00 83.31 78 PHE A CA 1
ATOM 557 C 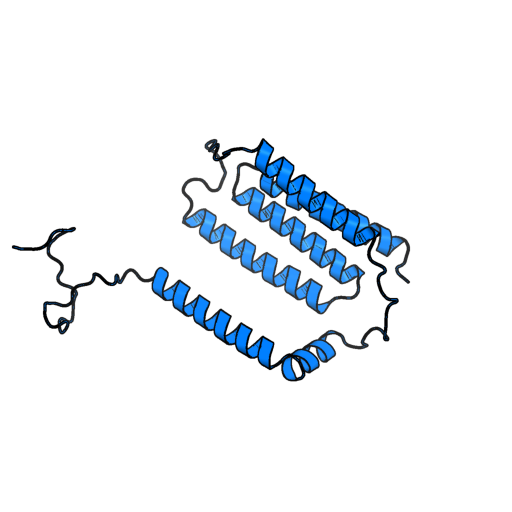C . PHE A 1 78 ? 20.015 1.081 -14.315 1.00 83.31 78 PHE A C 1
ATOM 559 O O . PHE A 1 78 ? 19.853 0.570 -15.423 1.00 83.31 78 PHE A O 1
ATOM 566 N N . MET A 1 79 ? 19.261 2.116 -13.924 1.00 83.50 79 MET A N 1
ATOM 567 C CA . MET A 1 79 ? 18.272 2.706 -14.832 1.00 83.50 79 MET A CA 1
ATOM 568 C C . MET A 1 79 ? 18.891 3.767 -15.737 1.00 83.50 79 MET A C 1
ATOM 570 O O . MET A 1 79 ? 19.584 4.672 -15.289 1.00 83.50 79 MET A O 1
ATOM 574 N N . MET A 1 80 ? 18.538 3.710 -17.023 1.00 80.12 80 MET A N 1
ATOM 575 C CA . MET A 1 80 ? 18.984 4.673 -18.038 1.00 80.12 80 MET A CA 1
ATOM 576 C C . MET A 1 80 ? 18.445 6.099 -17.798 1.00 80.12 80 MET A C 1
ATOM 578 O O . MET A 1 80 ? 19.055 7.072 -18.228 1.00 80.12 80 MET A O 1
ATOM 582 N N . ASN A 1 81 ? 17.286 6.237 -17.138 1.00 78.75 81 ASN A N 1
ATOM 583 C CA . ASN A 1 81 ? 16.651 7.531 -16.864 1.00 78.75 81 ASN A CA 1
ATOM 584 C C . ASN A 1 81 ? 15.841 7.524 -15.547 1.00 78.75 81 ASN A C 1
ATOM 586 O O . ASN A 1 81 ? 14.608 7.532 -15.572 1.00 78.75 81 ASN A O 1
ATOM 590 N N . PRO A 1 82 ? 16.503 7.511 -14.378 1.00 76.06 82 PRO A N 1
ATOM 591 C CA . PRO A 1 82 ? 15.821 7.461 -13.080 1.00 76.06 82 PRO A CA 1
ATOM 592 C C . PRO A 1 82 ? 15.056 8.761 -12.758 1.00 76.06 82 PRO A C 1
ATOM 594 O O . PRO A 1 82 ? 14.058 8.758 -12.029 1.00 76.06 82 PRO A O 1
ATOM 597 N N . ALA A 1 83 ? 15.504 9.883 -13.329 1.00 72.31 83 ALA A N 1
ATOM 598 C CA . ALA A 1 83 ? 14.952 11.217 -13.100 1.00 72.31 83 ALA A CA 1
ATOM 599 C C . ALA A 1 83 ? 13.736 11.556 -13.986 1.00 72.31 83 ALA A C 1
ATOM 601 O O . ALA A 1 83 ? 13.109 12.591 -13.770 1.00 72.31 83 ALA A O 1
ATOM 602 N N . GLY A 1 84 ? 13.367 10.698 -14.945 1.00 70.38 84 GLY A N 1
ATOM 603 C CA . GLY A 1 84 ? 12.193 10.923 -15.800 1.00 70.38 84 GLY A CA 1
ATOM 604 C C . GLY A 1 84 ? 12.370 12.055 -16.818 1.00 70.38 84 GLY A C 1
ATOM 605 O O . GLY A 1 84 ? 11.401 12.686 -17.219 1.00 70.38 84 GLY A O 1
ATOM 606 N N . LEU A 1 85 ? 13.604 12.331 -17.253 1.00 67.75 85 LEU A N 1
ATOM 607 C CA . LEU A 1 85 ? 13.937 13.443 -18.161 1.00 67.75 85 LEU A CA 1
ATOM 608 C C . LEU A 1 85 ? 13.502 13.222 -19.624 1.00 67.75 85 LEU A C 1
ATOM 610 O O . LEU A 1 85 ? 13.751 14.067 -20.477 1.00 67.75 85 LEU A O 1
ATOM 614 N N . MET A 1 86 ? 12.872 12.084 -19.927 1.00 65.81 86 MET A N 1
ATOM 615 C CA . MET A 1 86 ? 12.353 11.747 -21.252 1.00 65.81 86 MET A CA 1
ATOM 616 C C . MET A 1 86 ? 10.924 11.231 -21.078 1.00 65.81 86 MET A C 1
ATOM 618 O O . MET A 1 86 ? 10.743 10.230 -20.379 1.00 65.81 86 MET A O 1
ATOM 622 N N . PRO A 1 87 ? 9.916 11.888 -21.678 1.00 61.00 87 PRO A N 1
ATOM 623 C CA . PRO A 1 87 ? 8.528 11.480 -21.530 1.00 61.00 87 PRO A CA 1
ATOM 624 C C . PRO A 1 87 ? 8.304 10.131 -22.219 1.00 61.00 87 PRO A C 1
ATOM 626 O O . PRO A 1 87 ? 8.439 10.003 -23.435 1.00 61.00 87 PRO A O 1
ATOM 629 N N . MET A 1 88 ? 7.960 9.116 -21.428 1.00 60.69 88 MET A N 1
ATOM 630 C CA . MET A 1 88 ? 7.594 7.780 -21.899 1.00 60.69 88 MET A CA 1
ATOM 631 C C . MET A 1 88 ? 6.115 7.549 -21.597 1.00 60.69 88 MET A C 1
ATOM 633 O O . MET A 1 88 ? 5.743 7.235 -20.470 1.00 60.69 88 MET A O 1
ATOM 637 N N . THR A 1 89 ? 5.244 7.700 -22.594 1.00 62.47 89 THR A N 1
ATOM 638 C CA . THR A 1 89 ? 3.811 7.429 -22.422 1.00 62.47 89 THR A CA 1
ATOM 639 C C . THR A 1 89 ? 3.532 5.943 -22.656 1.00 62.47 89 THR A C 1
ATOM 641 O O . THR A 1 89 ? 3.291 5.524 -23.786 1.00 62.47 89 THR A O 1
ATOM 644 N N . MET A 1 90 ? 3.552 5.126 -21.600 1.00 57.59 90 MET A N 1
ATOM 645 C CA . MET A 1 90 ? 3.161 3.705 -21.657 1.00 57.59 90 MET A CA 1
ATOM 646 C C . MET A 1 90 ? 1.713 3.483 -21.189 1.00 57.59 90 MET A C 1
ATOM 648 O O . MET A 1 90 ? 1.430 2.567 -20.421 1.00 57.59 90 MET A O 1
ATOM 652 N N . VAL A 1 91 ? 0.768 4.324 -21.621 1.00 66.00 91 VAL A N 1
ATOM 653 C CA . VAL A 1 91 ? -0.641 4.200 -21.208 1.00 66.00 91 VAL A CA 1
ATOM 654 C C . VAL A 1 91 ? -1.492 3.578 -22.311 1.00 66.00 91 VAL A C 1
ATOM 656 O O . VAL A 1 91 ? -1.940 4.244 -23.240 1.00 66.00 91 VAL A O 1
ATOM 659 N N . HIS A 1 92 ? -1.758 2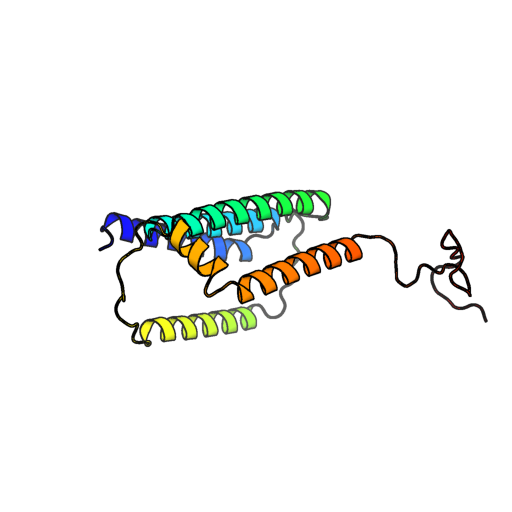.279 -22.186 1.00 68.94 92 HIS A N 1
ATOM 660 C CA . HIS A 1 92 ? -2.805 1.614 -22.957 1.00 68.94 92 HIS A CA 1
ATOM 661 C C . HIS A 1 92 ? -4.105 1.656 -22.140 1.00 68.94 92 HIS A C 1
ATOM 663 O O . HIS A 1 92 ? -4.152 1.163 -21.019 1.00 68.94 92 HIS A O 1
ATOM 669 N N . ASN A 1 93 ? -5.163 2.263 -22.688 1.00 83.31 93 ASN A N 1
ATOM 670 C CA . ASN A 1 93 ? -6.507 2.300 -22.089 1.00 83.31 93 ASN A CA 1
ATOM 671 C C . ASN A 1 93 ? -6.602 2.895 -20.658 1.00 83.31 93 ASN A C 1
ATOM 673 O O . ASN A 1 93 ? -7.224 2.315 -19.768 1.00 83.31 93 ASN A O 1
ATOM 677 N N . ALA A 1 94 ? -6.055 4.098 -20.446 1.00 83.00 94 ALA A N 1
ATOM 678 C CA . ALA A 1 94 ? -6.109 4.797 -19.151 1.00 83.00 94 ALA A CA 1
ATOM 679 C C . ALA A 1 94 ? -7.536 4.985 -18.589 1.00 83.00 94 ALA A C 1
ATOM 681 O O . ALA A 1 94 ? -7.746 5.005 -17.380 1.00 83.00 94 ALA A O 1
ATOM 682 N N . ARG A 1 95 ? -8.539 5.114 -19.466 1.00 85.88 95 ARG A N 1
ATOM 683 C CA . ARG A 1 95 ? -9.942 5.257 -19.050 1.00 85.88 95 ARG A CA 1
ATOM 684 C C . ARG A 1 95 ? -10.512 3.948 -18.507 1.00 85.88 95 ARG A C 1
ATOM 686 O O . ARG A 1 95 ? -11.229 3.976 -17.513 1.00 85.88 95 ARG A O 1
ATOM 693 N N . GLY A 1 96 ? -10.183 2.816 -19.133 1.00 91.06 96 GLY A N 1
ATOM 694 C CA . GLY A 1 96 ? -10.618 1.502 -18.665 1.00 91.06 96 GLY A CA 1
ATOM 695 C C . GLY A 1 96 ? -9.989 1.126 -17.327 1.00 91.06 96 GLY A C 1
ATOM 696 O O . GLY A 1 96 ? -10.701 0.679 -16.433 1.00 91.06 96 GLY A O 1
ATOM 697 N N . SER A 1 97 ? -8.688 1.373 -17.148 1.00 90.06 97 SER A N 1
ATOM 698 C CA . SER A 1 97 ? -8.021 1.118 -15.864 1.00 90.06 97 SER A CA 1
ATOM 699 C C . SER A 1 97 ? -8.567 2.007 -14.745 1.00 90.06 97 SER A C 1
ATOM 701 O O . SER A 1 97 ? -8.842 1.504 -13.657 1.00 90.06 97 SER A O 1
ATOM 703 N N . ALA A 1 98 ? -8.812 3.293 -15.017 1.00 90.06 98 ALA A N 1
ATOM 704 C CA . ALA A 1 98 ? -9.435 4.198 -14.053 1.00 90.06 98 ALA A CA 1
ATOM 705 C C . ALA A 1 98 ? -10.858 3.753 -13.676 1.00 90.06 98 ALA A C 1
ATOM 707 O O . ALA A 1 98 ? -11.207 3.766 -12.498 1.00 90.06 98 ALA A O 1
ATOM 708 N N . ALA A 1 99 ? -11.663 3.314 -14.650 1.00 94.62 99 ALA A N 1
ATOM 709 C CA . ALA A 1 99 ? -13.013 2.816 -14.397 1.00 94.62 99 ALA A CA 1
ATOM 710 C C . ALA A 1 99 ? -13.007 1.562 -13.509 1.00 94.62 99 ALA A C 1
ATOM 712 O O . ALA A 1 99 ? -13.763 1.492 -12.543 1.00 94.62 99 ALA A O 1
ATOM 713 N N . VAL A 1 100 ? -12.126 0.598 -13.795 1.00 95.50 100 VAL A N 1
ATOM 714 C CA . VAL A 1 100 ? -11.974 -0.619 -12.981 1.00 95.50 100 VAL A CA 1
ATOM 715 C C . VAL A 1 100 ? -11.485 -0.270 -11.575 1.00 95.50 100 VAL A C 1
ATOM 717 O O . VAL A 1 100 ? -12.050 -0.757 -10.599 1.00 95.50 100 VAL A O 1
ATOM 720 N N . GLY A 1 101 ? -10.489 0.613 -11.453 1.00 93.62 101 GLY A N 1
ATOM 721 C CA . GLY A 1 101 ? -9.983 1.070 -10.158 1.00 93.62 101 GLY A CA 1
ATOM 722 C C . GLY A 1 101 ? -11.066 1.744 -9.312 1.00 93.62 101 GLY A C 1
ATOM 723 O O . GLY A 1 101 ? -11.243 1.394 -8.147 1.00 93.62 101 GLY A O 1
ATOM 724 N N . ALA A 1 102 ? -11.846 2.648 -9.909 1.00 95.56 102 ALA A N 1
ATOM 725 C CA . ALA A 1 102 ? -12.960 3.313 -9.237 1.00 95.56 102 ALA A CA 1
ATOM 726 C C . ALA A 1 102 ? -14.071 2.330 -8.837 1.00 95.56 102 ALA A C 1
ATOM 728 O O . ALA A 1 102 ? -14.614 2.436 -7.739 1.00 95.56 102 ALA A O 1
ATOM 729 N N . ALA A 1 103 ? -14.384 1.351 -9.692 1.00 97.31 103 ALA A N 1
ATOM 730 C CA . ALA A 1 103 ? -15.369 0.318 -9.387 1.00 97.31 103 ALA A CA 1
ATOM 731 C C . ALA A 1 103 ? -14.935 -0.542 -8.191 1.00 97.31 103 ALA A C 1
ATOM 733 O O . ALA A 1 103 ? -15.713 -0.727 -7.258 1.00 97.31 103 ALA A O 1
ATOM 734 N N . VAL A 1 104 ? -13.684 -1.015 -8.171 1.00 97.62 104 VAL A N 1
ATOM 735 C CA . VAL A 1 104 ? -13.137 -1.794 -7.047 1.00 97.62 104 VAL A CA 1
ATOM 736 C C . VAL A 1 104 ? -13.115 -0.962 -5.764 1.00 97.62 104 VAL A C 1
ATOM 738 O O . VAL A 1 104 ? -13.544 -1.447 -4.718 1.00 97.62 104 VAL A O 1
ATOM 741 N N . PHE A 1 105 ? -12.693 0.304 -5.838 1.00 95.75 105 PHE A N 1
ATOM 742 C CA . PHE A 1 105 ? -12.721 1.219 -4.695 1.00 95.75 105 PHE A CA 1
ATOM 743 C C . PHE A 1 105 ? -14.139 1.404 -4.139 1.00 95.75 105 PHE A C 1
ATOM 745 O O . PHE A 1 105 ? -14.337 1.338 -2.924 1.00 95.75 105 PHE A O 1
ATOM 752 N N . ALA A 1 106 ? -15.137 1.585 -5.009 1.00 97.62 106 ALA A N 1
ATOM 753 C CA . ALA A 1 106 ? -16.530 1.721 -4.599 1.00 97.62 106 ALA A CA 1
ATOM 754 C C . ALA A 1 106 ? -17.047 0.441 -3.929 1.00 97.62 106 ALA A C 1
ATOM 756 O O . ALA A 1 106 ? -17.663 0.523 -2.870 1.00 97.62 106 ALA A O 1
ATOM 757 N N . VAL A 1 107 ? -16.746 -0.735 -4.489 1.00 97.75 107 VAL A N 1
ATOM 758 C CA . VAL A 1 107 ? -17.133 -2.034 -3.911 1.00 97.75 107 VAL A CA 1
ATOM 759 C C . VAL A 1 107 ? -16.542 -2.218 -2.513 1.00 97.75 107 VAL A C 1
ATOM 761 O O . VAL A 1 107 ? -17.277 -2.545 -1.584 1.00 97.75 107 VAL A O 1
ATOM 764 N N . ILE A 1 108 ? -15.241 -1.965 -2.338 1.00 97.06 108 ILE A N 1
ATOM 765 C CA . ILE A 1 108 ? -14.580 -2.080 -1.029 1.00 97.06 108 ILE A CA 1
ATOM 766 C C . ILE A 1 108 ? -15.163 -1.065 -0.043 1.00 97.06 108 ILE A C 1
ATOM 768 O O . ILE A 1 108 ? -15.440 -1.412 1.101 1.00 97.06 108 ILE A O 1
ATOM 772 N N . THR A 1 109 ? -15.405 0.171 -0.484 1.00 96.62 109 THR A N 1
ATOM 773 C CA . THR A 1 109 ? -16.016 1.206 0.361 1.00 96.62 109 THR A CA 1
ATOM 774 C C . THR A 1 109 ? -17.399 0.770 0.839 1.00 96.62 109 THR A C 1
ATOM 776 O O . THR A 1 109 ? -17.671 0.807 2.034 1.00 96.62 109 THR A O 1
ATOM 779 N N . VAL A 1 110 ? -18.259 0.294 -0.065 1.00 97.56 110 VAL A N 1
ATOM 780 C CA . VAL A 1 110 ? -19.588 -0.220 0.295 1.00 97.56 110 VAL A CA 1
ATOM 781 C C . VAL A 1 110 ? -19.470 -1.381 1.280 1.00 97.56 110 VAL A C 1
ATOM 783 O O . VAL A 1 110 ? -20.192 -1.394 2.273 1.00 97.56 110 VAL A O 1
ATOM 786 N N . ALA A 1 111 ? -18.538 -2.314 1.069 1.00 95.81 111 ALA A N 1
ATOM 787 C CA . ALA A 1 111 ? -18.306 -3.417 1.998 1.00 95.81 111 ALA A CA 1
ATOM 788 C C . ALA A 1 111 ? -17.933 -2.917 3.405 1.00 95.81 111 ALA A C 1
ATOM 790 O O . ALA A 1 111 ? -18.523 -3.361 4.383 1.00 95.81 111 ALA A O 1
ATOM 791 N N . VAL A 1 112 ? -17.032 -1.936 3.522 1.00 95.06 112 VAL A N 1
ATOM 792 C CA . VAL A 1 112 ? -16.631 -1.365 4.823 1.00 95.06 112 VAL A CA 1
ATOM 793 C C . VAL A 1 112 ? -17.819 -0.772 5.590 1.00 95.06 112 VAL A C 1
ATOM 795 O O . VAL A 1 112 ? -17.880 -0.932 6.808 1.00 95.06 112 VAL A O 1
ATOM 798 N N . TRP A 1 113 ? -18.762 -0.125 4.896 1.00 95.19 113 TRP A N 1
ATOM 799 C CA . TRP A 1 113 ? -19.946 0.496 5.509 1.00 95.19 113 TRP A CA 1
ATOM 800 C C . TRP A 1 113 ? -21.116 -0.464 5.760 1.00 95.19 113 TRP A C 1
ATOM 802 O O . TRP A 1 113 ? -21.974 -0.158 6.581 1.00 95.19 113 TRP A O 1
ATOM 812 N N . THR A 1 114 ? -21.188 -1.582 5.036 1.00 95.88 114 THR A N 1
ATOM 813 C CA . THR A 1 114 ? -22.314 -2.534 5.115 1.00 95.88 114 THR A CA 1
ATOM 814 C C . THR A 1 114 ? -22.027 -3.748 5.986 1.00 95.88 114 THR A C 1
ATOM 816 O O . THR A 1 114 ? -22.963 -4.424 6.404 1.00 95.88 114 THR A O 1
ATOM 819 N N . VAL A 1 115 ? -20.756 -4.045 6.255 1.00 95.50 115 VAL A N 1
ATOM 820 C CA . VAL A 1 115 ? -20.363 -5.140 7.142 1.00 95.50 115 VAL A CA 1
ATOM 821 C C . VAL A 1 115 ? -20.558 -4.726 8.600 1.00 95.50 115 VAL A C 1
ATOM 823 O O . VAL A 1 115 ? -19.994 -3.733 9.060 1.00 95.50 115 VAL A O 1
ATOM 826 N N . ASP A 1 116 ? -21.308 -5.539 9.342 1.00 92.44 116 ASP A N 1
ATOM 827 C CA . ASP A 1 116 ? -21.451 -5.413 10.790 1.00 92.44 116 ASP A CA 1
ATOM 828 C C . ASP A 1 116 ? -20.171 -5.898 11.488 1.00 92.44 116 ASP A C 1
ATOM 830 O O . ASP A 1 116 ? -19.972 -7.090 11.741 1.00 92.44 116 ASP A O 1
ATOM 834 N N . TRP A 1 117 ? -19.264 -4.963 11.775 1.00 89.62 117 TRP A N 1
ATOM 835 C CA . TRP A 1 117 ? -18.010 -5.263 12.462 1.00 89.62 117 TRP A CA 1
ATOM 836 C C . TRP A 1 117 ? -18.272 -5.692 13.915 1.00 89.62 117 TRP A C 1
ATOM 838 O O . TRP A 1 117 ? -18.943 -4.965 14.656 1.00 89.62 117 TRP A O 1
ATOM 848 N N . PRO A 1 118 ? -17.732 -6.840 14.367 1.00 88.75 118 PRO A N 1
ATOM 849 C CA . PRO A 1 118 ? -17.926 -7.287 15.737 1.00 88.75 118 PRO A CA 1
ATOM 850 C C . PRO A 1 118 ? -17.293 -6.294 16.727 1.00 88.75 118 PRO A C 1
ATOM 852 O O . PRO A 1 118 ? -16.231 -5.726 16.442 1.00 88.75 118 PRO A O 1
ATOM 855 N N . PRO A 1 119 ? -17.896 -6.095 17.915 1.00 85.25 119 PRO A N 1
ATOM 856 C CA . PRO A 1 119 ? -17.293 -5.289 18.965 1.00 85.25 119 PRO A CA 1
ATOM 857 C C . PRO A 1 119 ? -15.902 -5.811 19.323 1.00 85.25 119 PRO A C 1
ATOM 859 O O . PRO A 1 119 ? -15.648 -7.017 19.283 1.00 85.25 119 PRO A O 1
ATOM 862 N N . ARG A 1 120 ? -15.005 -4.902 19.718 1.00 79.88 120 ARG A N 1
ATOM 863 C CA . ARG A 1 120 ? -13.656 -5.267 20.159 1.00 79.88 120 ARG A CA 1
ATOM 864 C C . ARG A 1 120 ? -13.740 -6.319 21.269 1.00 79.88 120 ARG A C 1
ATOM 866 O O . ARG A 1 120 ? -14.274 -6.045 22.341 1.00 79.88 120 ARG A O 1
ATOM 873 N N . ALA A 1 121 ? -13.176 -7.493 21.012 1.00 76.44 121 ALA A N 1
ATOM 874 C CA . ALA A 1 121 ? -13.033 -8.553 21.998 1.00 76.44 121 ALA A CA 1
ATOM 875 C C . ALA A 1 121 ? -11.637 -8.497 22.639 1.00 76.44 121 ALA A C 1
ATOM 877 O O . ALA A 1 121 ? -10.640 -8.290 21.949 1.00 76.44 121 ALA A O 1
ATOM 878 N N . GLY A 1 122 ? -11.574 -8.702 23.956 1.00 78.12 122 GLY A N 1
ATOM 879 C CA . GLY A 1 122 ? -10.322 -8.775 24.714 1.00 78.12 122 GLY A CA 1
ATOM 880 C C . GLY A 1 122 ? -9.766 -7.431 25.196 1.00 78.12 122 GLY A C 1
ATOM 881 O O . GLY A 1 122 ? -10.235 -6.347 24.837 1.00 78.12 122 GLY A O 1
ATOM 882 N N . THR A 1 123 ? -8.751 -7.515 26.051 1.00 78.00 123 THR A N 1
ATOM 883 C CA . THR A 1 123 ? -8.003 -6.368 26.574 1.00 78.00 123 THR A CA 1
ATOM 884 C C . THR A 1 123 ? -6.768 -6.101 25.710 1.00 78.00 123 THR A C 1
ATOM 886 O O . THR A 1 123 ? -6.201 -7.048 25.163 1.00 78.00 123 THR A O 1
ATOM 889 N N . PRO A 1 124 ? -6.333 -4.835 25.557 1.00 76.81 124 PRO A N 1
ATOM 890 C CA . PRO A 1 124 ? -5.031 -4.536 24.965 1.00 76.81 124 PRO A CA 1
ATOM 891 C C . PRO A 1 124 ? -3.924 -5.349 25.663 1.00 76.81 124 PRO A C 1
ATOM 893 O O . PRO A 1 124 ? -3.946 -5.427 26.895 1.00 76.81 124 PRO A O 1
ATOM 896 N N . PRO A 1 125 ? -3.002 -5.981 24.917 1.00 75.31 125 PRO A N 1
ATOM 897 C CA . PRO A 1 125 ? -1.870 -6.683 25.513 1.00 75.31 125 PRO A CA 1
ATOM 898 C C . PRO A 1 125 ? -0.978 -5.703 26.281 1.00 75.31 125 PRO A C 1
ATOM 900 O O . PRO A 1 125 ? -0.734 -4.600 25.803 1.00 75.31 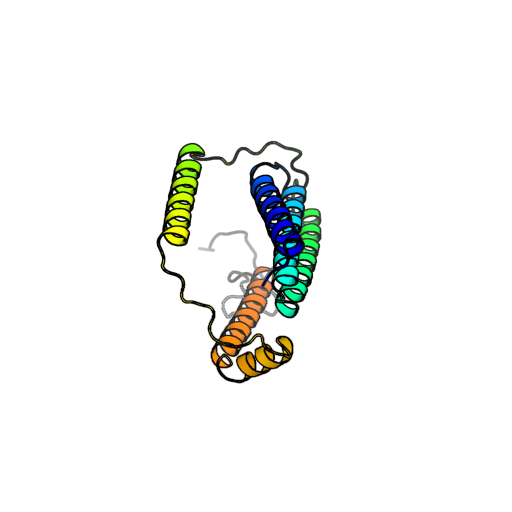125 PRO A O 1
ATOM 903 N N . GLU A 1 126 ? -0.462 -6.111 27.442 1.00 79.50 126 GLU A N 1
ATOM 904 C CA . GLU A 1 126 ? 0.505 -5.296 28.197 1.00 79.50 126 GLU A CA 1
ATOM 905 C C . GLU A 1 126 ? 1.857 -5.193 27.469 1.00 79.50 126 GLU A C 1
ATOM 907 O O . GLU A 1 126 ? 2.521 -4.163 27.534 1.00 79.50 126 GLU A O 1
ATOM 912 N N . ASP A 1 127 ? 2.241 -6.248 26.739 1.00 84.75 127 ASP A N 1
ATOM 913 C CA . ASP A 1 127 ? 3.424 -6.274 25.878 1.00 84.75 127 ASP A CA 1
ATOM 914 C C . ASP A 1 127 ? 3.099 -6.952 24.538 1.00 84.75 127 ASP A C 1
ATOM 916 O O . ASP A 1 127 ? 3.173 -8.175 24.375 1.00 84.75 127 ASP A O 1
ATOM 920 N N . SER A 1 128 ? 2.740 -6.125 23.555 1.00 82.94 128 SER A N 1
ATOM 921 C CA . SER A 1 128 ? 2.450 -6.555 22.184 1.00 82.94 128 SER A CA 1
ATOM 922 C C . SER A 1 128 ? 3.642 -7.240 21.506 1.00 82.94 128 SER A C 1
ATOM 924 O O . SER A 1 128 ? 3.442 -8.101 20.651 1.00 82.94 128 SER A O 1
ATOM 926 N N . THR A 1 129 ? 4.882 -6.900 21.878 1.00 86.50 129 THR A N 1
ATOM 927 C CA . THR A 1 129 ? 6.090 -7.504 21.288 1.00 86.50 129 THR A CA 1
ATOM 928 C C . THR A 1 129 ? 6.253 -8.933 21.777 1.00 86.50 129 THR A C 1
ATOM 930 O O . THR A 1 129 ? 6.475 -9.848 20.983 1.00 86.50 129 THR A O 1
ATOM 933 N N . ARG A 1 130 ? 6.101 -9.138 23.088 1.00 88.12 130 ARG A N 1
ATOM 934 C CA . ARG A 1 130 ? 6.157 -10.468 23.690 1.00 88.12 130 ARG A CA 1
ATOM 935 C C . ARG A 1 130 ? 5.046 -11.366 23.162 1.00 88.12 130 ARG A C 1
ATOM 937 O O . ARG A 1 130 ? 5.337 -12.480 22.738 1.00 88.12 130 ARG A O 1
ATOM 944 N N . GLN A 1 131 ? 3.806 -10.878 23.144 1.00 88.38 131 GLN A N 1
ATOM 945 C CA . GLN A 1 131 ? 2.668 -11.657 22.653 1.00 88.38 131 GLN A CA 1
ATOM 946 C C . GLN A 1 131 ? 2.848 -12.055 21.184 1.00 88.38 131 GLN A C 1
ATOM 948 O O . GLN A 1 131 ? 2.556 -13.190 20.815 1.00 88.38 131 GLN A O 1
ATOM 953 N N . LEU A 1 132 ? 3.374 -11.153 20.351 1.00 88.31 132 LEU A N 1
ATOM 954 C CA . LEU A 1 132 ? 3.688 -11.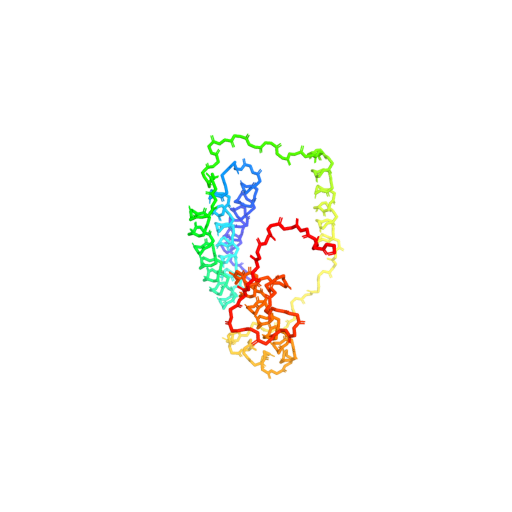475 18.964 1.00 88.31 132 LEU A CA 1
ATOM 955 C C . LEU A 1 132 ? 4.767 -12.562 18.863 1.00 88.31 132 LEU A C 1
ATOM 957 O O . LEU A 1 132 ? 4.628 -13.480 18.062 1.00 88.31 132 LEU A O 1
ATOM 961 N N . GLY A 1 133 ? 5.819 -12.493 19.683 1.00 89.69 133 GLY A N 1
ATOM 962 C CA . GLY A 1 133 ? 6.849 -13.533 19.739 1.00 89.69 133 GLY A CA 1
ATOM 963 C C . GLY A 1 133 ? 6.293 -14.897 20.158 1.00 89.69 133 GLY A C 1
ATOM 964 O O . GLY A 1 133 ? 6.620 -15.911 19.543 1.00 89.69 133 GLY A O 1
ATOM 965 N N . GLU A 1 134 ? 5.413 -14.920 21.161 1.00 92.75 134 GLU A N 1
ATOM 966 C CA . GLU A 1 134 ? 4.721 -16.131 21.618 1.00 92.75 134 GLU A CA 1
ATOM 967 C C . GLU A 1 134 ? 3.794 -16.700 20.531 1.00 92.75 134 GLU A C 1
ATOM 969 O O . GLU A 1 134 ? 3.791 -17.910 20.312 1.00 92.75 134 GLU A O 1
ATOM 974 N N . ALA A 1 135 ? 3.073 -15.850 19.793 1.00 92.06 135 ALA A N 1
ATOM 975 C CA . ALA A 1 135 ? 2.238 -16.271 18.667 1.00 92.06 135 ALA A CA 1
ATOM 976 C C . ALA A 1 135 ? 3.075 -16.852 17.514 1.00 92.06 135 ALA A C 1
ATOM 978 O O . ALA A 1 135 ? 2.799 -17.956 17.045 1.00 92.06 135 ALA A O 1
ATOM 979 N N . ILE A 1 136 ? 4.159 -16.168 17.123 1.00 92.75 136 ILE A N 1
ATOM 980 C CA . ILE A 1 136 ? 5.083 -16.611 16.065 1.00 92.75 136 ILE A CA 1
ATOM 981 C C . ILE A 1 136 ? 5.707 -17.971 16.394 1.00 92.75 136 ILE A C 1
ATOM 983 O O . ILE A 1 136 ? 5.836 -18.813 15.510 1.00 92.75 136 ILE A O 1
ATOM 987 N N . MET A 1 137 ? 6.113 -18.189 17.647 1.00 92.69 137 MET A N 1
ATOM 988 C CA . MET A 1 137 ? 6.734 -19.447 18.082 1.00 92.69 137 MET A CA 1
ATOM 989 C C . MET A 1 137 ? 5.713 -20.532 18.450 1.00 92.69 137 MET A C 1
ATOM 991 O O . MET A 1 137 ? 6.079 -21.699 18.574 1.00 92.69 137 MET A O 1
ATOM 995 N N . GLY A 1 138 ? 4.450 -20.158 18.649 1.00 94.00 138 GLY A N 1
ATOM 996 C CA . GLY A 1 138 ? 3.362 -21.039 19.053 1.00 94.00 138 GLY A CA 1
ATOM 997 C C . GLY A 1 138 ? 2.409 -21.333 17.901 1.00 94.00 138 GLY A C 1
ATOM 998 O O . GLY A 1 138 ? 2.659 -22.223 17.087 1.00 94.00 138 GLY A O 1
ATOM 999 N N . SER A 1 139 ? 1.293 -20.600 17.856 1.00 93.88 139 SER A N 1
ATOM 1000 C CA . SER A 1 139 ? 0.197 -20.809 16.899 1.00 93.88 139 SER A CA 1
ATOM 1001 C C . SER A 1 139 ? 0.626 -20.677 15.441 1.00 93.88 139 SER A C 1
ATOM 1003 O O . SER A 1 139 ? 0.159 -21.439 14.596 1.00 93.88 139 SER A O 1
ATOM 1005 N N . ASP A 1 140 ? 1.537 -19.749 15.153 1.00 95.50 140 ASP A N 1
ATOM 1006 C CA . ASP A 1 140 ? 1.900 -19.345 13.793 1.00 95.50 140 ASP A CA 1
ATOM 1007 C C . ASP A 1 140 ? 3.268 -19.882 13.351 1.00 95.50 140 ASP A C 1
ATOM 1009 O O . ASP A 1 140 ? 3.795 -19.491 12.306 1.00 95.50 140 ASP A O 1
ATOM 1013 N N . MET A 1 141 ? 3.831 -20.841 14.096 1.00 96.19 141 MET A N 1
ATOM 1014 C CA . MET A 1 141 ? 5.147 -21.420 13.805 1.00 96.19 141 MET A CA 1
ATOM 1015 C C . MET A 1 141 ? 5.217 -22.010 12.392 1.00 96.19 141 MET A C 1
ATOM 1017 O O . MET A 1 141 ? 6.207 -21.818 11.684 1.00 96.19 141 MET A O 1
ATOM 1021 N N . LEU A 1 142 ? 4.153 -22.685 11.941 1.00 96.50 142 LEU A N 1
ATOM 1022 C CA . LEU A 1 142 ? 4.096 -23.246 10.588 1.00 96.50 142 LEU A CA 1
ATOM 1023 C C . LEU A 1 142 ? 4.147 -22.142 9.526 1.00 96.50 142 LEU A C 1
ATOM 1025 O O . LEU A 1 142 ? 4.892 -22.266 8.554 1.00 96.50 142 LEU A O 1
ATOM 1029 N N . VAL A 1 143 ? 3.408 -21.048 9.729 1.00 96.69 143 VAL A N 1
ATOM 1030 C CA . VAL A 1 143 ? 3.422 -19.887 8.828 1.00 96.69 143 VAL A CA 1
ATOM 1031 C C . VAL A 1 143 ? 4.831 -19.301 8.760 1.00 96.69 143 VAL A C 1
ATOM 1033 O O . VAL A 1 143 ? 5.339 -19.057 7.666 1.00 96.69 143 VAL A O 1
ATOM 1036 N N . MET A 1 144 ? 5.506 -19.159 9.903 1.00 95.94 144 MET A N 1
ATOM 1037 C CA . MET A 1 144 ? 6.866 -18.621 9.956 1.00 95.94 144 MET A CA 1
ATOM 1038 C C . MET A 1 144 ? 7.890 -19.523 9.249 1.00 95.94 144 MET A C 1
ATOM 1040 O O . MET A 1 144 ? 8.763 -19.021 8.542 1.00 95.94 144 MET A O 1
ATOM 1044 N N . ILE A 1 145 ? 7.760 -20.849 9.360 1.00 96.50 145 ILE A N 1
ATOM 1045 C CA . ILE A 1 145 ? 8.605 -21.801 8.618 1.00 96.50 145 ILE A CA 1
ATOM 1046 C C . ILE A 1 145 ? 8.410 -21.629 7.108 1.00 96.50 145 ILE A C 1
ATOM 1048 O O . ILE A 1 145 ? 9.390 -21.562 6.366 1.00 96.50 145 ILE A O 1
ATOM 1052 N N . VAL A 1 146 ? 7.162 -21.516 6.644 1.00 97.75 146 VAL A N 1
ATOM 1053 C CA . VAL A 1 146 ? 6.857 -21.318 5.218 1.00 97.75 146 VAL A CA 1
ATOM 1054 C C . VAL A 1 146 ? 7.412 -19.984 4.716 1.00 97.75 146 VAL A C 1
ATOM 1056 O O . VAL A 1 146 ? 8.007 -19.947 3.639 1.00 97.75 146 VAL A O 1
ATOM 1059 N N . ILE A 1 147 ? 7.295 -18.910 5.504 1.00 97.00 147 ILE A N 1
ATOM 1060 C CA . ILE A 1 147 ? 7.913 -17.613 5.191 1.00 97.00 147 ILE A CA 1
ATOM 1061 C C . ILE A 1 147 ? 9.434 -17.764 5.080 1.00 97.00 147 ILE A C 1
ATOM 1063 O O . ILE A 1 147 ? 10.016 -17.311 4.097 1.00 97.00 147 ILE A O 1
ATOM 1067 N N . GLY A 1 148 ? 10.081 -18.439 6.034 1.00 96.88 148 GLY A N 1
ATOM 1068 C CA . GLY A 1 148 ? 11.528 -18.668 6.024 1.00 96.88 148 GLY A CA 1
ATOM 1069 C C . GLY A 1 148 ? 12.005 -19.436 4.788 1.00 96.88 148 GLY A C 1
ATOM 1070 O O . GLY A 1 148 ? 12.963 -19.024 4.134 1.00 96.88 148 GLY A O 1
ATOM 1071 N N . VAL A 1 149 ? 11.302 -20.508 4.412 1.00 97.94 149 VAL A N 1
ATOM 1072 C CA . VAL A 1 149 ? 11.585 -21.266 3.181 1.00 97.94 149 VAL A CA 1
ATOM 1073 C C . VAL A 1 149 ? 11.365 -20.398 1.940 1.00 97.94 149 VAL A C 1
ATOM 1075 O O . VAL A 1 149 ? 12.178 -20.441 1.018 1.00 97.94 149 VAL A O 1
ATOM 1078 N N . GLY A 1 150 ? 10.313 -19.577 1.920 1.00 98.12 150 GLY A N 1
ATOM 1079 C CA . GLY A 1 150 ? 10.042 -18.632 0.837 1.00 98.12 150 GLY A CA 1
ATOM 1080 C C . GLY A 1 150 ? 11.156 -17.597 0.663 1.00 98.12 150 GLY A C 1
ATOM 1081 O O . GLY A 1 150 ? 11.632 -17.402 -0.453 1.00 98.12 150 GLY A O 1
ATOM 1082 N N . LEU A 1 151 ? 11.620 -16.988 1.759 1.00 97.31 151 LEU A N 1
ATOM 1083 C CA . LEU A 1 151 ? 12.739 -16.038 1.759 1.00 97.31 151 LEU A CA 1
ATOM 1084 C C . LEU A 1 151 ? 14.046 -16.693 1.302 1.00 97.31 151 LEU A C 1
ATOM 1086 O O . LEU A 1 151 ? 14.802 -16.110 0.529 1.00 97.31 151 LEU A O 1
ATOM 1090 N N . PHE A 1 152 ? 14.310 -17.925 1.734 1.00 98.25 152 PHE A N 1
ATOM 1091 C CA . PHE A 1 152 ? 15.473 -18.669 1.262 1.00 98.25 152 PHE A CA 1
ATOM 1092 C C . PHE A 1 152 ? 15.386 -18.953 -0.244 1.00 98.25 152 PHE A C 1
ATOM 1094 O O . PHE A 1 152 ? 16.337 -18.708 -0.986 1.00 98.25 152 PHE A O 1
ATOM 1101 N N . ALA A 1 153 ? 14.228 -19.418 -0.718 1.00 98.06 153 ALA A N 1
ATOM 1102 C CA . ALA A 1 153 ? 14.004 -19.695 -2.130 1.00 98.06 153 ALA A CA 1
ATOM 1103 C C . ALA A 1 153 ? 14.149 -18.433 -2.994 1.00 98.06 153 ALA A C 1
ATOM 1105 O O . ALA A 1 153 ? 14.752 -18.501 -4.066 1.00 98.06 153 ALA A O 1
ATOM 1106 N N . THR A 1 154 ? 13.660 -17.275 -2.534 1.00 97.25 154 THR A N 1
ATOM 1107 C CA . THR A 1 154 ? 13.798 -16.0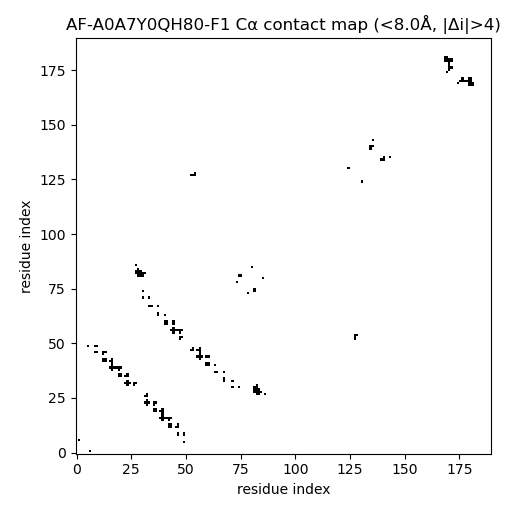07 -3.267 1.00 97.25 154 THR A CA 1
ATOM 1108 C C . THR A 1 154 ? 15.244 -15.521 -3.302 1.00 97.25 154 THR A C 1
ATOM 1110 O O . THR A 1 154 ? 15.691 -15.065 -4.354 1.00 97.25 154 THR A O 1
ATOM 1113 N N . MET A 1 155 ? 16.012 -15.685 -2.218 1.00 96.81 155 MET A N 1
ATOM 1114 C CA . MET A 1 155 ? 17.451 -15.393 -2.205 1.00 96.81 155 MET A CA 1
ATOM 1115 C C . MET A 1 155 ? 18.220 -16.266 -3.203 1.00 96.81 155 MET A C 1
ATOM 1117 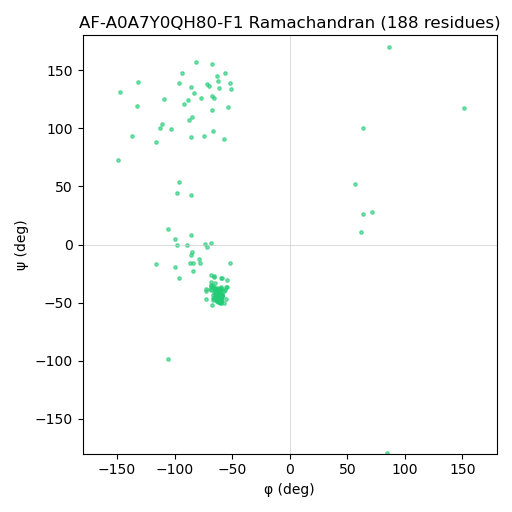O O . MET A 1 155 ? 19.035 -15.751 -3.974 1.00 96.81 155 MET A O 1
ATOM 1121 N N . VAL A 1 156 ? 17.943 -17.574 -3.237 1.00 96.06 156 VAL A N 1
ATOM 1122 C CA . VAL A 1 156 ? 18.566 -18.498 -4.198 1.00 96.06 156 VAL A CA 1
ATOM 1123 C C . VAL A 1 156 ? 18.177 -18.125 -5.626 1.00 96.06 156 VAL A C 1
ATOM 1125 O O . VAL A 1 156 ? 19.056 -17.977 -6.473 1.00 96.06 156 VAL A O 1
ATOM 1128 N N . ALA A 1 157 ? 16.887 -17.910 -5.894 1.00 95.81 157 ALA A N 1
ATOM 1129 C CA . ALA A 1 157 ? 16.398 -17.533 -7.218 1.00 95.81 157 ALA A CA 1
ATOM 1130 C C . ALA A 1 157 ? 17.017 -16.214 -7.705 1.00 95.81 157 ALA A C 1
ATOM 1132 O O . ALA A 1 157 ? 17.503 -16.149 -8.833 1.00 95.81 157 ALA A O 1
ATOM 1133 N N . GLY A 1 158 ? 17.068 -15.190 -6.848 1.00 93.69 158 GLY A N 1
ATOM 1134 C CA . GLY A 1 158 ? 17.710 -13.912 -7.154 1.00 93.69 158 GLY A CA 1
ATOM 1135 C C . GLY A 1 158 ? 19.203 -14.062 -7.452 1.00 93.69 158 GLY A C 1
ATOM 1136 O O . GLY A 1 158 ? 19.692 -13.506 -8.432 1.00 93.69 158 GLY A O 1
ATOM 1137 N N . THR A 1 159 ? 19.918 -14.876 -6.672 1.00 92.69 159 THR A N 1
ATOM 1138 C CA . THR A 1 159 ? 21.350 -15.148 -6.890 1.00 92.69 159 THR A CA 1
ATOM 1139 C C . THR A 1 159 ? 21.599 -15.886 -8.206 1.00 92.69 159 THR A C 1
ATOM 1141 O O . THR A 1 159 ? 22.505 -15.525 -8.960 1.00 92.69 159 THR A O 1
ATOM 1144 N N . VAL A 1 160 ? 20.784 -16.898 -8.517 1.00 92.00 160 VAL A N 1
ATOM 1145 C CA . VAL A 1 160 ? 20.870 -17.646 -9.780 1.00 92.00 160 VAL A CA 1
ATOM 1146 C C . VAL A 1 160 ? 20.594 -16.727 -10.970 1.00 92.00 160 VAL A C 1
ATOM 1148 O O . VAL A 1 160 ? 21.354 -16.758 -11.932 1.00 92.00 160 VAL A O 1
ATOM 1151 N N . LEU A 1 161 ? 19.574 -15.865 -10.887 1.00 90.12 161 LEU A N 1
ATOM 1152 C CA . LEU A 1 161 ? 19.253 -14.883 -11.932 1.00 90.12 161 LEU A CA 1
ATOM 1153 C C . LEU A 1 161 ? 20.351 -13.829 -12.125 1.00 90.12 161 LEU A C 1
ATOM 1155 O O . LEU A 1 161 ? 20.563 -13.371 -13.245 1.00 90.12 161 LEU A O 1
ATOM 1159 N N . ALA A 1 162 ? 21.049 -13.443 -11.056 1.00 88.81 162 ALA A N 1
ATOM 1160 C CA . ALA A 1 162 ? 22.157 -12.492 -11.120 1.00 88.81 162 ALA A CA 1
ATOM 1161 C C . ALA A 1 162 ? 23.467 -13.116 -11.637 1.00 88.81 162 ALA A C 1
ATOM 1163 O O . ALA A 1 162 ? 24.393 -12.395 -12.011 1.00 88.81 162 ALA A O 1
ATOM 1164 N N . THR A 1 163 ? 23.575 -14.448 -11.654 1.00 84.44 163 THR A N 1
ATOM 1165 C CA . THR A 1 163 ? 24.783 -15.144 -12.103 1.00 84.44 163 THR A CA 1
ATOM 1166 C C . THR A 1 163 ? 24.784 -15.274 -13.627 1.00 84.44 163 THR A C 1
ATOM 1168 O O . THR A 1 163 ? 23.838 -15.771 -14.223 1.00 84.44 163 THR A O 1
ATOM 1171 N N . HIS A 1 164 ? 25.890 -14.901 -14.276 1.00 66.38 164 HIS A N 1
ATOM 1172 C CA . HIS A 1 164 ? 26.038 -14.906 -15.743 1.00 66.38 164 HIS A CA 1
ATOM 1173 C C . HIS A 1 164 ? 26.065 -16.317 -16.387 1.00 66.38 164 HIS A C 1
ATOM 1175 O O . HIS A 1 164 ? 26.253 -16.441 -17.595 1.00 66.38 164 HIS A O 1
ATOM 1181 N N . ARG A 1 165 ? 25.923 -17.398 -15.609 1.00 61.69 165 ARG A N 1
ATOM 1182 C CA . ARG A 1 165 ? 26.039 -18.769 -16.126 1.00 61.69 165 ARG A CA 1
ATOM 1183 C C . ARG A 1 165 ? 24.698 -19.253 -16.651 1.00 61.69 165 ARG A C 1
ATOM 1185 O O . ARG A 1 165 ? 23.779 -19.523 -15.878 1.00 61.69 165 ARG A O 1
ATOM 1192 N N . GLY A 1 166 ? 24.576 -19.330 -17.971 1.00 62.06 166 GLY A N 1
ATOM 1193 C CA . GLY A 1 166 ? 23.358 -19.785 -18.625 1.00 62.06 166 GLY A CA 1
ATOM 1194 C C . GLY A 1 166 ? 23.262 -21.309 -18.650 1.00 62.06 166 GLY A C 1
ATOM 1195 O O . GLY A 1 166 ? 24.266 -22.011 -18.692 1.00 62.06 166 GLY A O 1
ATOM 1196 N N . ARG A 1 167 ? 22.037 -21.837 -18.772 1.00 58.94 167 ARG A N 1
ATOM 1197 C CA . ARG A 1 167 ? 21.766 -23.238 -19.175 1.00 58.94 167 ARG A CA 1
ATOM 1198 C C . ARG A 1 167 ? 22.482 -23.642 -20.482 1.00 58.94 167 ARG A C 1
ATOM 1200 O O . ARG A 1 167 ? 22.551 -24.824 -20.802 1.00 58.94 167 ARG A O 1
ATOM 1207 N N . TYR A 1 168 ? 22.965 -22.657 -21.236 1.00 56.09 168 TYR A N 1
ATOM 1208 C CA . TYR A 1 168 ? 23.640 -22.804 -22.520 1.00 56.09 168 TYR A CA 1
ATOM 1209 C C . TYR A 1 168 ? 25.170 -22.774 -22.430 1.00 56.09 168 TYR A C 1
ATOM 1211 O O . TYR A 1 168 ? 25.807 -22.936 -23.463 1.00 56.09 168 TYR A O 1
ATOM 1219 N N . ASP A 1 169 ? 25.764 -22.615 -21.242 1.00 61.81 169 ASP A N 1
ATOM 1220 C CA . ASP A 1 169 ? 27.213 -22.757 -21.075 1.00 61.81 169 ASP A CA 1
ATOM 1221 C C . ASP A 1 169 ? 27.587 -24.229 -21.335 1.00 61.81 169 ASP A C 1
ATOM 1223 O O . ASP A 1 169 ? 27.402 -25.103 -20.485 1.00 61.81 169 ASP A O 1
ATOM 1227 N N . ARG A 1 170 ? 28.043 -24.534 -22.556 1.00 61.47 170 ARG A N 1
ATOM 1228 C CA . ARG A 1 170 ? 28.338 -25.902 -22.993 1.00 61.47 170 ARG A CA 1
ATOM 1229 C C . ARG A 1 170 ? 29.751 -26.299 -22.569 1.00 61.47 170 ARG A C 1
ATOM 1231 O O . ARG A 1 170 ? 30.740 -25.843 -23.132 1.00 61.47 170 ARG A O 1
ATOM 1238 N N . PHE A 1 171 ? 29.849 -27.209 -21.605 1.00 67.31 171 PHE A N 1
ATOM 1239 C CA . PHE A 1 171 ? 31.118 -27.772 -21.121 1.00 67.31 171 PHE A CA 1
ATOM 1240 C C . PHE A 1 171 ? 31.586 -28.979 -21.962 1.00 67.31 171 PHE A C 1
ATOM 1242 O O . PHE A 1 171 ? 32.025 -29.995 -21.431 1.00 67.31 171 PHE A O 1
ATOM 1249 N N . GLY A 1 172 ? 31.469 -28.889 -23.292 1.00 64.31 172 GLY A N 1
ATOM 1250 C CA . GLY A 1 172 ? 31.735 -30.002 -24.214 1.00 64.31 172 GLY A CA 1
ATOM 1251 C C . GLY A 1 172 ? 30.541 -30.951 -24.409 1.00 64.31 172 GLY A C 1
ATOM 1252 O O . GLY A 1 172 ? 29.451 -30.717 -23.890 1.00 64.31 172 GLY A O 1
ATOM 1253 N N . ALA A 1 173 ? 30.716 -31.998 -25.225 1.00 65.62 173 ALA A N 1
ATOM 1254 C CA . ALA A 1 173 ? 29.664 -32.984 -25.516 1.00 65.62 173 ALA A CA 1
ATOM 1255 C C . ALA A 1 173 ? 29.305 -33.847 -24.294 1.00 65.62 173 ALA A C 1
ATOM 1257 O O . ALA A 1 173 ? 28.130 -34.145 -24.096 1.00 65.62 173 ALA A O 1
ATOM 1258 N N . ASP A 1 174 ? 30.305 -34.146 -23.464 1.00 71.06 174 ASP A N 1
ATOM 1259 C CA . ASP A 1 174 ? 30.180 -34.977 -22.262 1.00 71.06 174 ASP A CA 1
ATOM 1260 C C . ASP A 1 174 ? 30.077 -34.152 -20.960 1.00 71.06 174 ASP A C 1
ATOM 1262 O O . ASP A 1 174 ? 30.022 -34.717 -19.879 1.00 71.06 174 ASP A O 1
ATOM 1266 N N . LEU A 1 175 ? 30.011 -32.813 -21.050 1.00 66.31 175 LEU A N 1
ATOM 1267 C CA . LEU A 1 175 ? 29.919 -31.863 -19.920 1.00 66.31 175 LEU A CA 1
ATOM 1268 C C . LEU A 1 175 ? 31.110 -31.850 -18.931 1.00 66.31 175 LEU A C 1
ATOM 1270 O O . LEU A 1 175 ? 31.030 -31.188 -17.898 1.00 66.31 175 LEU A O 1
ATOM 1274 N N . ASP A 1 176 ? 32.224 -32.504 -19.259 1.00 68.00 176 ASP A N 1
ATOM 1275 C CA . ASP A 1 176 ? 33.392 -32.649 -18.374 1.00 68.00 176 ASP A CA 1
ATOM 1276 C C . ASP A 1 176 ? 34.434 -31.515 -18.485 1.00 68.00 176 ASP A C 1
ATOM 1278 O O . ASP A 1 176 ? 35.465 -31.528 -17.803 1.00 68.00 176 ASP A O 1
ATOM 1282 N N . ALA A 1 177 ? 34.220 -30.517 -19.350 1.00 69.44 177 ALA A N 1
ATOM 1283 C CA . ALA A 1 177 ? 35.183 -29.431 -19.523 1.00 69.44 177 ALA A CA 1
ATOM 1284 C C . ALA A 1 177 ? 35.197 -28.474 -18.316 1.00 69.44 177 ALA A C 1
ATOM 1286 O O . ALA A 1 177 ? 34.166 -28.055 -17.802 1.00 69.44 177 ALA A O 1
ATOM 1287 N N . SER A 1 178 ? 36.388 -28.050 -17.890 1.00 67.31 178 SER A N 1
ATOM 1288 C CA . SER A 1 178 ? 36.571 -27.114 -16.765 1.00 67.31 178 SER A CA 1
ATOM 1289 C C . SER A 1 178 ? 36.308 -25.644 -17.125 1.00 67.31 178 SER A C 1
ATOM 1291 O O . SER A 1 178 ? 36.184 -24.795 -16.239 1.00 67.31 178 SER A O 1
ATOM 1293 N N . ARG A 1 179 ? 36.209 -25.328 -18.421 1.00 63.56 179 ARG A N 1
ATOM 1294 C CA . ARG A 1 179 ? 35.792 -24.028 -18.959 1.00 63.56 179 ARG A CA 1
ATOM 1295 C C . ARG A 1 179 ? 34.737 -24.256 -20.049 1.00 63.56 179 ARG A C 1
ATOM 1297 O O . ARG A 1 179 ? 34.905 -25.201 -20.818 1.00 63.56 179 ARG A O 1
ATOM 1304 N N . PRO A 1 180 ? 33.678 -23.428 -20.124 1.00 62.44 180 PRO A N 1
ATOM 1305 C CA . PRO A 1 180 ? 32.753 -23.479 -21.247 1.00 62.44 180 PRO A CA 1
ATOM 1306 C C . PRO A 1 180 ? 33.517 -23.057 -22.502 1.00 62.44 180 PRO A C 1
ATOM 1308 O O . PRO A 1 180 ? 34.153 -22.002 -22.505 1.00 62.44 180 PRO A O 1
ATOM 1311 N N . ASP A 1 181 ? 33.482 -23.891 -23.534 1.00 59.66 181 ASP A N 1
ATOM 1312 C CA . ASP A 1 181 ? 34.161 -23.637 -24.803 1.00 59.66 181 ASP A CA 1
ATOM 1313 C C . ASP A 1 181 ? 33.067 -23.510 -25.862 1.00 59.66 181 ASP A C 1
ATOM 1315 O O . ASP A 1 181 ? 32.590 -24.502 -26.414 1.00 59.66 181 ASP A O 1
ATOM 1319 N N . ASP A 1 182 ? 32.566 -22.286 -26.037 1.00 56.66 182 ASP A N 1
ATOM 1320 C CA . ASP A 1 182 ? 31.425 -22.001 -26.905 1.00 56.66 182 ASP A CA 1
ATOM 1321 C C . ASP A 1 182 ? 31.916 -21.206 -28.130 1.00 56.66 182 ASP A C 1
ATOM 1323 O O . ASP A 1 182 ? 32.227 -20.017 -28.011 1.00 56.66 182 ASP A O 1
ATOM 1327 N N . PRO A 1 183 ? 32.053 -21.832 -29.317 1.00 56.84 183 PRO A N 1
ATOM 1328 C CA . PRO A 1 183 ? 32.688 -21.170 -30.451 1.00 56.84 183 PRO A CA 1
ATOM 1329 C C . PRO A 1 183 ? 31.740 -20.292 -31.289 1.00 56.84 183 PRO A C 1
ATOM 1331 O O . PRO A 1 183 ? 32.231 -19.562 -32.149 1.00 56.84 183 PRO A O 1
ATOM 1334 N N . VAL A 1 184 ? 30.407 -20.309 -31.091 1.00 53.44 184 VAL A N 1
ATOM 1335 C CA . VAL A 1 184 ? 29.468 -19.520 -31.925 1.00 53.44 184 VAL A CA 1
ATOM 1336 C C . VAL A 1 184 ? 28.224 -19.020 -31.171 1.00 53.44 184 VAL A C 1
ATOM 1338 O O . VAL A 1 184 ? 27.470 -19.784 -30.576 1.00 53.44 184 VAL A O 1
ATOM 1341 N N . ARG A 1 185 ? 27.942 -17.719 -31.344 1.00 50.06 185 ARG A N 1
ATOM 1342 C CA . ARG A 1 185 ? 26.654 -17.041 -31.117 1.00 50.06 185 ARG A CA 1
ATOM 1343 C C . ARG A 1 185 ? 25.551 -17.704 -31.970 1.00 50.06 185 ARG A C 1
ATOM 1345 O O . ARG A 1 185 ? 25.351 -17.301 -33.105 1.00 50.06 185 ARG A O 1
ATOM 1352 N N . GLY A 1 186 ? 24.853 -18.703 -31.423 1.00 49.22 186 GLY A N 1
ATOM 1353 C CA . GLY A 1 186 ? 23.597 -19.261 -31.948 1.00 49.22 186 GLY A CA 1
ATOM 1354 C C . GLY A 1 186 ? 23.670 -19.944 -33.324 1.00 49.22 186 GLY A C 1
ATOM 1355 O O . GLY A 1 186 ? 23.567 -19.292 -34.355 1.00 49.22 186 GLY A O 1
ATOM 1356 N N . GLY A 1 187 ? 23.721 -21.278 -33.349 1.00 40.66 187 GLY A N 1
ATOM 1357 C CA . GLY A 1 187 ? 23.475 -22.068 -34.561 1.00 40.66 187 GLY A CA 1
ATOM 1358 C C . GLY A 1 187 ? 24.224 -23.397 -34.558 1.00 40.66 187 GLY A C 1
ATOM 1359 O O . GLY A 1 187 ? 25.447 -23.416 -34.530 1.00 40.66 187 GLY A O 1
ATOM 1360 N N . MET A 1 188 ? 23.480 -24.504 -34.572 1.00 39.88 188 MET A N 1
ATOM 1361 C CA . MET A 1 188 ? 23.993 -25.881 -34.588 1.00 39.88 188 MET A CA 1
ATOM 1362 C C . MET A 1 188 ? 25.029 -26.110 -35.711 1.00 39.88 188 MET A C 1
ATOM 1364 O O . MET A 1 188 ? 24.774 -25.683 -36.842 1.00 39.88 188 MET A O 1
ATOM 1368 N N . PRO A 1 189 ? 26.132 -26.846 -35.470 1.00 48.03 189 PRO A N 1
ATOM 1369 C CA . PRO A 1 189 ? 26.890 -27.453 -36.555 1.00 48.03 189 PRO A CA 1
ATOM 1370 C C . PRO A 1 189 ? 26.058 -28.592 -37.164 1.00 48.03 189 PRO A C 1
ATOM 1372 O O . PRO A 1 189 ? 25.414 -29.349 -36.436 1.00 48.03 189 PRO A O 1
ATOM 1375 N N . ARG A 1 190 ? 26.046 -28.659 -38.498 1.00 43.44 190 ARG A N 1
ATOM 1376 C CA . ARG A 1 190 ? 25.529 -29.804 -39.260 1.00 43.44 190 ARG A CA 1
ATOM 1377 C C . ARG A 1 190 ? 26.383 -31.041 -39.032 1.00 43.44 190 ARG A C 1
ATOM 1379 O O . ARG A 1 190 ? 27.615 -30.861 -38.909 1.00 43.44 190 ARG A O 1
#